Protein AF-A0A0T6Z661-F1 (afdb_monomer)

Sequence (209 aa):
MNDPQFPLDKLLDEFERYQIDNISRDPAKVFQFAVYDIEHVQAEMRAHPIKAVPRMLFTQYFSAAEAYLSDRLIGLVSSDDAALASLVKNNTEWSDEKISVADLAVNPNALKEWVKKRLLDLIYHNFVKIDMYYRGALGATIFPDDDTKKTLMSFIPVRHDCVHRYGRDREGKERDITDVDLDRLGKALQAVVEHVEDAFAARNKRPPT

pLDDT: mean 89.48, std 14.86, range [37.88, 98.81]

Structure (mmCIF, N/CA/C/O backbone):
data_AF-A0A0T6Z661-F1
#
_entry.id   AF-A0A0T6Z661-F1
#
loop_
_atom_site.group_PDB
_atom_site.id
_atom_site.type_symbol
_atom_site.label_atom_id
_atom_site.label_alt_id
_atom_site.label_comp_id
_atom_site.label_asym_id
_atom_site.label_entity_id
_atom_site.label_seq_id
_atom_site.pdbx_PDB_ins_code
_atom_site.Cartn_x
_atom_site.Cartn_y
_atom_site.Cartn_z
_atom_site.occupancy
_atom_site.B_iso_or_equiv
_atom_site.auth_seq_id
_atom_site.auth_comp_id
_atom_site.auth_asym_id
_atom_site.auth_atom_id
_atom_site.pdbx_PDB_model_num
ATOM 1 N N . MET A 1 1 ? 25.701 -46.470 -13.343 1.00 37.88 1 MET A N 1
ATOM 2 C CA . MET A 1 1 ? 25.772 -45.379 -12.354 1.00 37.88 1 MET A CA 1
ATOM 3 C C . MET A 1 1 ? 24.363 -44.838 -12.239 1.00 37.88 1 MET A C 1
ATOM 5 O O . MET A 1 1 ? 23.891 -44.257 -13.203 1.00 37.88 1 MET A O 1
ATOM 9 N N . ASN A 1 2 ? 23.659 -45.168 -11.156 1.00 40.19 2 ASN A N 1
ATOM 10 C CA . ASN A 1 2 ? 22.338 -44.607 -10.887 1.00 40.19 2 ASN A CA 1
ATOM 11 C C . ASN A 1 2 ? 22.564 -43.243 -10.246 1.00 40.19 2 ASN A C 1
ATOM 13 O O . ASN A 1 2 ? 23.090 -43.183 -9.137 1.00 40.19 2 ASN A O 1
ATOM 17 N N . ASP A 1 3 ? 22.219 -42.187 -10.969 1.00 42.03 3 ASP A N 1
ATOM 18 C CA . ASP A 1 3 ? 22.039 -40.864 -10.389 1.00 42.03 3 ASP A CA 1
ATOM 19 C C . ASP A 1 3 ? 20.806 -40.941 -9.473 1.00 42.03 3 ASP A C 1
ATOM 21 O O . ASP A 1 3 ? 19.727 -41.316 -9.952 1.00 42.03 3 ASP A O 1
ATOM 25 N N . PRO A 1 4 ? 20.926 -40.734 -8.151 1.00 46.66 4 PRO A N 1
ATOM 26 C CA . PRO A 1 4 ? 19.748 -40.644 -7.319 1.00 46.66 4 PRO A CA 1
ATOM 27 C C . PRO A 1 4 ? 19.059 -39.335 -7.690 1.00 46.66 4 PRO A C 1
ATOM 29 O O . PRO A 1 4 ? 19.485 -38.266 -7.261 1.00 46.66 4 PRO A O 1
ATOM 32 N N . GLN A 1 5 ? 17.988 -39.439 -8.479 1.00 53.34 5 GLN A N 1
ATOM 33 C CA . GLN A 1 5 ? 17.006 -38.378 -8.661 1.00 53.34 5 GLN A CA 1
ATOM 34 C C . GLN A 1 5 ? 16.493 -37.996 -7.266 1.00 53.34 5 GLN A C 1
ATOM 36 O O . GLN A 1 5 ? 15.554 -38.592 -6.736 1.00 53.34 5 GLN A O 1
ATOM 41 N N . PHE A 1 6 ? 17.178 -37.056 -6.622 1.00 50.06 6 PHE A N 1
ATOM 42 C CA . PHE A 1 6 ? 16.720 -36.437 -5.396 1.00 50.06 6 PHE A CA 1
ATOM 43 C C . PHE A 1 6 ? 15.385 -35.786 -5.766 1.00 50.06 6 PHE A C 1
ATOM 45 O O . PHE A 1 6 ? 15.351 -35.038 -6.747 1.00 50.06 6 PHE A O 1
ATOM 52 N N . PRO A 1 7 ? 14.270 -36.124 -5.098 1.00 55.91 7 PRO A N 1
ATOM 53 C CA . PRO A 1 7 ? 12.964 -35.644 -5.518 1.00 55.91 7 PRO A CA 1
ATOM 54 C C . PRO A 1 7 ? 12.897 -34.143 -5.241 1.00 55.91 7 PRO A C 1
ATOM 56 O O . PRO A 1 7 ? 12.570 -33.730 -4.131 1.00 55.91 7 PRO A O 1
ATOM 59 N N . LEU A 1 8 ? 13.247 -33.345 -6.253 1.00 50.72 8 LEU A N 1
ATOM 60 C CA . LEU A 1 8 ? 13.191 -31.884 -6.235 1.00 50.72 8 LEU A CA 1
ATOM 61 C C . LEU A 1 8 ? 11.810 -31.422 -5.753 1.00 50.72 8 LEU A C 1
ATOM 63 O O . LEU A 1 8 ? 11.716 -30.522 -4.932 1.00 50.72 8 LEU A O 1
ATOM 67 N N . ASP A 1 9 ? 10.770 -32.144 -6.168 1.00 50.81 9 ASP A N 1
ATOM 68 C CA . ASP A 1 9 ? 9.373 -31.931 -5.792 1.00 50.81 9 ASP A CA 1
ATOM 69 C C . ASP A 1 9 ? 9.143 -32.002 -4.273 1.00 50.81 9 ASP A C 1
ATOM 71 O O . ASP A 1 9 ? 8.417 -31.185 -3.725 1.00 50.81 9 ASP A O 1
ATOM 75 N N . LYS A 1 10 ? 9.808 -32.920 -3.553 1.00 52.84 10 LYS A N 1
ATOM 76 C CA . LYS A 1 10 ? 9.703 -32.995 -2.083 1.00 52.84 10 LYS A CA 1
ATOM 77 C C . LYS A 1 10 ? 10.420 -31.846 -1.387 1.00 52.84 10 LYS A C 1
ATOM 79 O O . LYS A 1 10 ? 9.978 -31.406 -0.335 1.00 52.84 10 LYS A O 1
ATOM 84 N N . LEU A 1 11 ? 11.539 -31.400 -1.951 1.00 52.62 11 LEU A N 1
ATOM 85 C CA . LEU A 1 11 ? 12.346 -30.311 -1.403 1.00 52.62 11 LEU A CA 1
ATOM 86 C C . LEU A 1 11 ? 11.652 -28.960 -1.614 1.00 52.62 11 LEU A C 1
ATOM 88 O O . LEU A 1 11 ? 11.660 -28.124 -0.715 1.00 52.62 11 LEU A O 1
ATOM 92 N N . LEU A 1 12 ? 11.005 -28.786 -2.769 1.00 52.53 12 LEU A N 1
ATOM 93 C CA . LEU A 1 12 ? 10.120 -27.662 -3.062 1.00 52.53 12 LEU A CA 1
ATOM 94 C C . LEU A 1 12 ? 8.883 -27.691 -2.156 1.00 52.53 12 LEU A C 1
ATOM 96 O O . LEU A 1 12 ? 8.609 -26.686 -1.514 1.00 52.53 12 LEU A O 1
ATOM 100 N N . ASP A 1 13 ? 8.223 -28.841 -1.986 1.00 61.12 13 ASP A N 1
ATOM 101 C CA . ASP A 1 13 ? 7.076 -28.984 -1.076 1.00 61.12 13 ASP A CA 1
ATOM 102 C C . ASP A 1 13 ? 7.435 -28.674 0.389 1.00 61.12 13 ASP A C 1
ATOM 104 O O . ASP A 1 13 ? 6.659 -28.044 1.107 1.00 61.12 13 ASP A O 1
ATOM 108 N N . GLU A 1 14 ? 8.592 -29.133 0.875 1.00 58.34 14 GLU A N 1
ATOM 109 C CA . GLU A 1 14 ? 9.056 -28.859 2.242 1.00 58.34 14 GLU A CA 1
ATOM 110 C C . GLU A 1 14 ? 9.467 -27.394 2.424 1.00 58.34 14 GLU A C 1
ATOM 112 O O . GLU A 1 14 ? 9.166 -26.802 3.462 1.00 58.34 14 GLU A O 1
ATOM 117 N N . PHE A 1 15 ? 10.099 -26.788 1.416 1.00 53.50 15 PHE A N 1
ATOM 118 C CA . PHE A 1 15 ? 10.447 -25.369 1.420 1.00 53.50 15 PHE A CA 1
ATOM 119 C C . PHE A 1 15 ? 9.199 -24.480 1.374 1.00 53.50 15 PHE A C 1
ATOM 121 O O . PHE A 1 15 ? 9.077 -23.561 2.181 1.00 53.50 15 PHE A O 1
ATOM 128 N N . GLU A 1 16 ? 8.238 -24.788 0.503 1.00 52.25 16 GLU A N 1
ATOM 129 C CA . GLU A 1 16 ? 6.951 -24.095 0.419 1.00 52.25 16 GLU A CA 1
ATOM 130 C C . GLU A 1 16 ? 6.164 -24.221 1.727 1.00 52.25 16 GLU A C 1
ATOM 132 O O . GLU A 1 16 ? 5.668 -23.219 2.238 1.00 52.25 16 GLU A O 1
ATOM 137 N N . ARG A 1 17 ? 6.102 -25.413 2.337 1.00 55.00 17 ARG A N 1
ATOM 138 C CA . ARG A 1 17 ? 5.463 -25.610 3.654 1.00 55.00 17 ARG A CA 1
ATOM 139 C C . ARG A 1 17 ? 6.172 -24.838 4.759 1.00 55.00 17 ARG A C 1
ATOM 141 O O . ARG A 1 17 ? 5.513 -24.191 5.565 1.00 55.00 17 ARG A O 1
ATOM 148 N N . TYR A 1 18 ? 7.503 -24.856 4.778 1.00 57.19 18 TYR A N 1
ATOM 149 C CA . TYR A 1 18 ? 8.280 -24.076 5.736 1.00 57.19 18 TYR A CA 1
ATOM 150 C C . TYR A 1 18 ? 8.027 -22.577 5.569 1.00 57.19 18 TYR A C 1
ATOM 152 O O . TYR A 1 18 ? 7.881 -21.873 6.567 1.00 57.19 18 TYR A O 1
ATOM 160 N N . GLN A 1 19 ? 7.936 -22.086 4.333 1.00 55.12 19 GLN A N 1
ATOM 161 C CA . GLN A 1 19 ? 7.559 -20.704 4.073 1.00 55.12 19 GLN A CA 1
ATOM 162 C C . GLN A 1 19 ? 6.127 -20.423 4.541 1.00 55.12 19 GLN A C 1
ATOM 164 O O . GLN A 1 19 ? 5.927 -19.480 5.292 1.00 55.12 19 GLN A O 1
ATOM 169 N N . ILE A 1 20 ? 5.138 -21.257 4.222 1.00 57.94 20 ILE A N 1
ATOM 170 C CA . ILE A 1 20 ? 3.748 -21.071 4.681 1.00 57.94 20 ILE A CA 1
ATOM 171 C C . ILE A 1 20 ? 3.654 -21.013 6.215 1.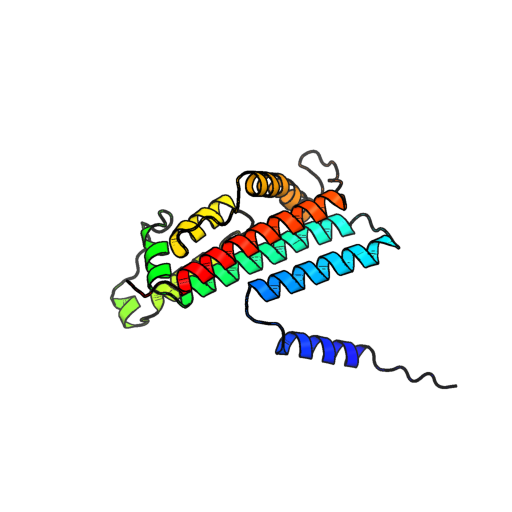00 57.94 20 ILE A C 1
ATOM 173 O O . ILE A 1 20 ? 2.950 -20.161 6.761 1.00 57.94 20 ILE A O 1
ATOM 177 N N . ASP A 1 21 ? 4.389 -21.881 6.909 1.00 57.91 21 ASP A N 1
ATOM 178 C CA . ASP A 1 21 ? 4.335 -21.997 8.366 1.00 57.91 21 ASP A CA 1
ATOM 179 C C . ASP A 1 21 ? 5.178 -20.929 9.093 1.00 57.91 21 ASP A C 1
ATOM 181 O O . ASP A 1 21 ? 4.917 -20.639 10.263 1.00 57.91 21 ASP A O 1
ATOM 185 N N . ASN A 1 22 ? 6.162 -20.315 8.418 1.00 58.12 22 ASN A N 1
ATOM 186 C CA . ASN A 1 22 ? 7.101 -19.354 9.020 1.00 58.12 22 ASN A CA 1
ATOM 187 C C . ASN A 1 22 ? 7.113 -17.958 8.375 1.00 58.12 22 ASN A C 1
ATOM 189 O O . ASN A 1 22 ? 7.817 -17.074 8.875 1.00 58.12 22 ASN A O 1
ATOM 193 N N . ILE A 1 23 ? 6.344 -17.715 7.308 1.00 63.12 23 ILE A N 1
ATOM 194 C CA . ILE A 1 23 ? 6.145 -16.370 6.761 1.00 63.12 23 ILE A CA 1
ATOM 195 C C . ILE A 1 23 ? 5.517 -15.532 7.867 1.00 63.12 23 ILE A C 1
ATOM 197 O O . ILE A 1 23 ? 4.456 -15.836 8.422 1.00 63.12 23 ILE A O 1
ATOM 201 N N . SER A 1 24 ? 6.223 -14.464 8.225 1.00 72.25 24 SER A N 1
ATOM 202 C CA . SER A 1 24 ? 5.738 -13.545 9.235 1.00 72.25 24 SER A CA 1
ATOM 203 C C . SER A 1 24 ? 4.388 -12.985 8.805 1.00 72.25 24 SER A C 1
ATOM 205 O O . SER A 1 24 ? 4.238 -12.533 7.680 1.00 72.25 24 SER A O 1
ATOM 207 N N . ARG A 1 25 ? 3.416 -12.962 9.719 1.00 81.62 25 ARG A N 1
ATOM 208 C CA . ARG A 1 25 ? 2.139 -12.265 9.497 1.00 81.62 25 ARG A CA 1
ATOM 209 C C . ARG A 1 25 ? 2.242 -10.752 9.692 1.00 81.62 25 ARG A C 1
ATOM 211 O O . ARG A 1 25 ? 1.234 -10.064 9.597 1.00 81.62 25 ARG A O 1
ATOM 218 N N . ASP A 1 26 ? 3.429 -10.244 10.028 1.00 91.62 26 ASP A N 1
ATOM 219 C CA . ASP A 1 26 ? 3.673 -8.808 10.094 1.00 91.62 26 ASP A CA 1
ATOM 220 C C . ASP A 1 26 ? 3.744 -8.233 8.667 1.00 91.62 26 ASP A C 1
ATOM 222 O O . ASP A 1 26 ? 4.614 -8.654 7.897 1.00 91.62 26 ASP A O 1
ATOM 226 N N . PRO A 1 27 ? 2.875 -7.269 8.307 1.00 95.75 27 PRO A N 1
ATOM 227 C CA . PRO A 1 27 ? 2.813 -6.737 6.948 1.00 95.75 27 PRO A CA 1
ATOM 228 C C . PRO A 1 27 ? 4.145 -6.174 6.437 1.00 95.75 27 PRO A C 1
ATOM 230 O O . PRO A 1 27 ? 4.467 -6.343 5.262 1.00 95.75 27 PRO A O 1
ATOM 233 N N . ALA A 1 28 ? 4.942 -5.528 7.298 1.00 95.75 28 ALA A N 1
ATOM 234 C CA . ALA A 1 28 ? 6.221 -4.948 6.885 1.00 95.75 28 ALA A CA 1
ATOM 235 C C . ALA A 1 28 ? 7.240 -6.029 6.508 1.00 95.75 28 ALA A C 1
ATOM 237 O O . ALA A 1 28 ? 7.917 -5.908 5.489 1.00 95.75 28 ALA A O 1
ATOM 238 N N . LYS A 1 29 ? 7.309 -7.124 7.273 1.00 93.94 29 LYS A N 1
ATOM 239 C CA . LYS A 1 29 ? 8.148 -8.278 6.919 1.00 93.94 29 LYS A CA 1
ATOM 240 C C . LYS A 1 29 ? 7.694 -8.953 5.627 1.00 93.94 29 LYS A C 1
ATOM 242 O O . LYS A 1 29 ? 8.545 -9.289 4.811 1.00 93.94 29 LYS A O 1
ATOM 247 N N . VAL A 1 30 ? 6.385 -9.119 5.414 1.00 94.06 30 VAL A N 1
ATOM 248 C CA . VAL A 1 30 ? 5.854 -9.663 4.146 1.00 94.06 30 VAL A CA 1
ATOM 249 C C . VAL A 1 30 ? 6.290 -8.798 2.964 1.00 94.06 30 VAL A C 1
ATOM 251 O O . VAL A 1 30 ? 6.778 -9.325 1.968 1.00 94.06 30 VAL A O 1
ATOM 254 N N . PHE A 1 31 ? 6.182 -7.473 3.090 1.00 97.25 31 PHE A N 1
ATOM 255 C CA . PHE A 1 31 ? 6.652 -6.545 2.063 1.00 97.25 31 PHE A CA 1
ATOM 256 C C . PHE A 1 31 ? 8.159 -6.675 1.802 1.00 97.25 31 PHE A C 1
ATOM 258 O O . PHE A 1 31 ? 8.569 -6.750 0.647 1.00 97.25 31 PHE A O 1
ATOM 265 N N . GLN A 1 32 ? 8.981 -6.749 2.854 1.00 94.69 32 GLN A N 1
ATOM 266 C CA . GLN A 1 32 ? 10.434 -6.915 2.725 1.00 94.69 32 GLN A CA 1
ATOM 267 C C . GLN A 1 32 ? 10.807 -8.210 1.995 1.00 94.69 32 GLN A C 1
ATOM 269 O O . GLN A 1 32 ? 11.665 -8.180 1.116 1.00 94.69 32 GLN A O 1
ATOM 274 N N . PHE A 1 33 ? 10.147 -9.328 2.315 1.00 93.12 33 PHE A N 1
ATOM 275 C CA . PHE A 1 33 ? 10.351 -10.585 1.593 1.00 93.12 33 PHE A CA 1
ATOM 276 C C . PHE A 1 33 ? 9.932 -10.472 0.126 1.00 93.12 33 PHE A C 1
ATOM 278 O O . PHE A 1 33 ? 10.687 -10.871 -0.753 1.00 93.12 33 PHE A O 1
ATOM 285 N N . ALA A 1 34 ? 8.782 -9.854 -0.155 1.00 95.38 34 ALA A N 1
ATOM 286 C CA . ALA A 1 34 ? 8.333 -9.656 -1.528 1.00 95.38 34 ALA A CA 1
ATOM 287 C C . ALA A 1 34 ? 9.311 -8.788 -2.342 1.00 95.38 34 ALA A C 1
ATOM 289 O O . ALA A 1 34 ? 9.592 -9.107 -3.493 1.00 95.38 34 ALA A O 1
ATOM 290 N N . VAL A 1 35 ? 9.857 -7.714 -1.759 1.00 96.00 35 VAL A N 1
ATOM 291 C CA . VAL A 1 35 ? 10.882 -6.882 -2.414 1.00 96.00 35 VAL A CA 1
ATOM 292 C C . VAL A 1 35 ? 12.164 -7.675 -2.655 1.00 96.00 35 VAL A C 1
ATOM 294 O O . VAL A 1 35 ? 12.691 -7.624 -3.764 1.00 96.00 35 VAL A O 1
ATOM 297 N N . TYR A 1 36 ? 12.620 -8.453 -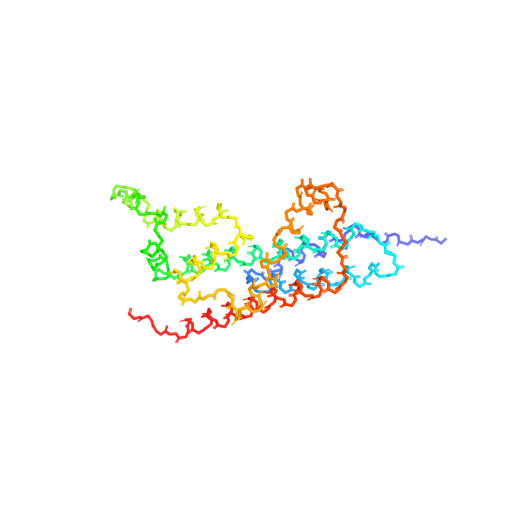1.669 1.00 95.19 36 TYR A N 1
ATOM 298 C CA . TYR A 1 36 ? 13.777 -9.335 -1.826 1.00 95.19 36 TYR A CA 1
ATOM 299 C C . TYR A 1 36 ? 13.598 -10.307 -3.000 1.00 95.19 36 TYR A C 1
ATOM 301 O O . TYR A 1 36 ? 14.486 -10.412 -3.843 1.00 95.19 36 TYR A O 1
ATOM 309 N N . ASP A 1 37 ? 12.440 -10.963 -3.106 1.00 95.00 37 ASP A N 1
ATOM 310 C CA . ASP A 1 37 ? 12.156 -11.898 -4.199 1.00 95.00 37 ASP A CA 1
ATOM 311 C C . ASP A 1 37 ? 12.138 -11.194 -5.564 1.00 95.00 37 ASP A C 1
ATOM 313 O O . ASP A 1 37 ? 12.700 -11.702 -6.536 1.00 95.00 37 ASP A O 1
ATOM 317 N N . ILE A 1 38 ? 11.535 -10.002 -5.649 1.00 96.94 38 ILE A N 1
ATOM 318 C CA . ILE A 1 38 ? 11.505 -9.200 -6.882 1.00 96.94 38 ILE A CA 1
ATOM 319 C C . ILE A 1 38 ? 12.927 -8.838 -7.328 1.00 96.94 38 ILE A C 1
ATOM 321 O O . ILE A 1 38 ? 13.271 -9.016 -8.499 1.00 96.94 38 ILE A O 1
ATOM 325 N N . GLU A 1 39 ? 13.756 -8.350 -6.406 1.00 94.19 39 GLU A N 1
ATOM 326 C CA . GLU A 1 39 ? 15.144 -7.965 -6.678 1.00 94.19 39 GLU A CA 1
ATOM 327 C C . GLU A 1 39 ? 16.011 -9.176 -7.031 1.00 94.19 39 GLU A C 1
ATOM 329 O O . GLU A 1 39 ? 16.851 -9.099 -7.932 1.00 94.19 39 GLU A O 1
ATOM 334 N N . HIS A 1 40 ? 15.778 -10.315 -6.376 1.00 94.56 40 HIS A N 1
ATOM 335 C CA . HIS A 1 40 ? 16.465 -11.563 -6.677 1.00 94.56 40 HIS A CA 1
ATOM 336 C C . HIS A 1 40 ? 16.132 -12.047 -8.093 1.00 94.56 40 HIS A C 1
ATOM 338 O O . HIS A 1 40 ? 17.041 -12.295 -8.887 1.00 94.56 40 HIS A O 1
ATOM 344 N N . VAL A 1 41 ? 14.847 -12.075 -8.469 1.00 95.38 41 VAL A N 1
ATOM 345 C CA . VAL A 1 41 ? 14.428 -12.413 -9.841 1.00 95.38 41 VAL A CA 1
ATOM 346 C C . VAL A 1 41 ? 15.013 -11.426 -10.852 1.00 95.38 41 VAL A C 1
ATOM 348 O O . VAL A 1 41 ? 15.473 -11.845 -11.917 1.00 95.38 41 VAL A O 1
ATOM 351 N N . GLN A 1 42 ? 15.044 -10.126 -10.539 1.00 94.19 42 GLN A N 1
ATOM 352 C CA . GLN A 1 42 ? 15.674 -9.133 -11.409 1.00 94.19 42 GLN A CA 1
ATOM 353 C C . GLN A 1 42 ? 17.153 -9.457 -11.646 1.00 94.19 42 GLN A C 1
ATOM 355 O O . GLN A 1 42 ? 17.606 -9.430 -12.790 1.00 94.19 42 GLN A O 1
ATOM 360 N N . ALA A 1 43 ? 17.898 -9.770 -10.582 1.00 92.88 43 ALA A N 1
ATOM 361 C CA . ALA A 1 43 ? 19.322 -10.072 -10.651 1.00 92.88 43 ALA A CA 1
ATOM 362 C C . ALA A 1 43 ? 19.607 -11.330 -11.484 1.00 92.88 43 ALA A C 1
ATOM 364 O O . ALA A 1 43 ? 20.450 -11.277 -12.382 1.00 92.88 43 ALA A O 1
ATOM 365 N N . GLU A 1 44 ? 18.866 -12.416 -11.253 1.00 93.38 44 GLU A N 1
ATOM 366 C CA . GLU A 1 44 ? 19.003 -13.672 -12.004 1.00 93.38 44 GLU A CA 1
ATOM 367 C C . GLU A 1 44 ? 18.685 -13.484 -13.498 1.00 93.38 44 GLU A C 1
ATOM 369 O O . GLU A 1 44 ? 19.358 -14.027 -14.379 1.00 93.38 44 GLU A O 1
ATOM 374 N N . MET A 1 45 ? 17.702 -12.639 -13.821 1.00 93.06 45 MET A N 1
ATOM 375 C CA . MET A 1 45 ? 17.288 -12.388 -15.205 1.00 93.06 45 MET A CA 1
ATOM 376 C C . MET A 1 45 ? 18.219 -11.469 -15.998 1.00 93.06 45 MET A C 1
ATOM 378 O O . MET A 1 45 ? 18.089 -11.388 -17.222 1.00 93.06 45 MET A O 1
ATOM 382 N N . ARG A 1 46 ? 19.220 -10.842 -15.365 1.00 86.69 46 ARG A N 1
ATOM 383 C CA . ARG A 1 46 ? 20.223 -10.030 -16.082 1.00 86.69 46 ARG A CA 1
ATOM 384 C C . ARG A 1 46 ? 21.066 -10.849 -17.054 1.00 86.69 46 ARG A C 1
ATOM 386 O O . ARG A 1 46 ? 21.454 -10.330 -18.098 1.00 86.69 46 ARG A O 1
ATOM 393 N N . ALA A 1 47 ? 21.336 -12.116 -16.739 1.00 87.62 47 ALA A N 1
ATOM 394 C CA . ALA A 1 47 ? 22.105 -12.996 -17.619 1.00 87.62 47 ALA A CA 1
ATOM 395 C C . ALA A 1 47 ? 21.328 -13.372 -18.895 1.00 87.62 47 ALA A C 1
ATOM 397 O O . ALA A 1 47 ? 21.925 -13.593 -19.952 1.00 87.62 47 ALA A O 1
ATOM 398 N N . HIS A 1 48 ? 19.995 -13.421 -18.811 1.00 89.50 48 HIS A N 1
ATOM 399 C CA . HIS A 1 48 ? 19.100 -13.863 -19.880 1.00 89.50 48 HIS A CA 1
ATOM 400 C C . HIS A 1 48 ? 17.894 -12.915 -20.000 1.00 89.50 48 HIS A C 1
ATOM 402 O O . HIS A 1 48 ? 16.791 -13.254 -19.569 1.00 89.50 48 HIS A O 1
ATOM 408 N N . PRO A 1 49 ? 18.084 -11.715 -20.582 1.00 86.94 49 PRO A N 1
ATOM 409 C CA . PRO A 1 49 ? 17.076 -10.665 -20.541 1.00 86.94 49 PRO A CA 1
ATOM 410 C C . PRO A 1 49 ? 15.834 -11.029 -21.361 1.00 86.94 49 PRO A C 1
ATOM 412 O O . PRO A 1 49 ? 15.880 -11.175 -22.585 1.00 86.94 49 PRO A O 1
ATOM 415 N N . ILE A 1 50 ? 14.689 -11.099 -20.682 1.00 91.62 50 ILE A N 1
ATOM 416 C CA . ILE A 1 50 ? 13.367 -11.271 -21.290 1.00 91.62 50 ILE A CA 1
ATOM 417 C C . ILE A 1 50 ? 12.624 -9.936 -21.209 1.00 91.62 50 ILE A C 1
ATOM 419 O O . ILE A 1 50 ? 12.351 -9.434 -20.122 1.00 91.62 50 ILE A O 1
ATOM 423 N N . LYS A 1 51 ? 12.217 -9.381 -22.359 1.00 87.25 51 LYS A N 1
ATOM 424 C CA . LYS A 1 51 ? 11.562 -8.056 -22.442 1.00 87.25 51 LYS A CA 1
ATOM 425 C C . LYS A 1 51 ? 10.312 -7.899 -21.567 1.00 87.25 51 LYS A C 1
ATOM 427 O O . LYS A 1 51 ? 9.962 -6.790 -21.187 1.00 87.25 51 LYS A O 1
ATOM 432 N N . ALA A 1 52 ? 9.603 -8.991 -21.284 1.00 91.44 52 ALA A N 1
ATOM 433 C CA . ALA A 1 52 ? 8.405 -8.960 -20.451 1.00 91.44 52 ALA A CA 1
ATOM 434 C C . ALA A 1 52 ? 8.711 -8.864 -18.946 1.00 91.44 52 ALA A C 1
ATOM 436 O O . ALA A 1 52 ? 7.877 -8.340 -18.210 1.00 91.44 52 ALA A O 1
ATOM 437 N N . VAL A 1 53 ? 9.889 -9.322 -18.501 1.00 94.81 53 VAL A N 1
ATOM 438 C CA . VAL A 1 53 ? 10.237 -9.433 -17.075 1.00 94.81 53 VAL A CA 1
ATOM 439 C C . VAL A 1 53 ? 10.174 -8.085 -16.357 1.00 94.81 53 VAL A C 1
ATOM 441 O O . VAL A 1 53 ? 9.471 -8.026 -15.351 1.00 94.81 53 VAL A O 1
ATOM 444 N N . PRO A 1 54 ? 10.754 -6.976 -16.862 1.00 95.25 54 PRO A N 1
ATOM 445 C CA . PRO A 1 54 ? 10.646 -5.690 -16.173 1.00 95.25 54 PRO A CA 1
ATOM 446 C C . PRO A 1 54 ? 9.199 -5.246 -15.934 1.00 95.25 54 PRO A C 1
ATOM 448 O O . PRO A 1 54 ? 8.879 -4.724 -14.873 1.00 95.25 54 PRO A O 1
ATOM 451 N N . ARG A 1 55 ? 8.284 -5.525 -16.874 1.00 95.25 55 ARG A N 1
ATOM 452 C CA . ARG A 1 55 ? 6.854 -5.216 -16.706 1.00 95.25 55 ARG A CA 1
ATOM 453 C C . ARG A 1 55 ? 6.198 -6.077 -15.630 1.00 95.25 55 ARG A C 1
ATOM 455 O O . ARG A 1 55 ? 5.389 -5.565 -14.863 1.00 95.25 55 ARG A O 1
ATOM 462 N N . MET A 1 56 ? 6.567 -7.354 -15.551 1.00 96.00 56 MET A N 1
ATOM 463 C CA . MET A 1 56 ? 6.078 -8.266 -14.514 1.00 96.00 56 MET A CA 1
ATOM 464 C C . MET A 1 56 ? 6.574 -7.848 -13.124 1.00 96.00 56 MET A C 1
ATOM 466 O O . MET A 1 56 ? 5.770 -7.723 -12.201 1.00 96.00 56 MET A O 1
ATOM 470 N N . LEU A 1 57 ? 7.868 -7.547 -12.988 1.00 97.75 57 LEU A N 1
ATOM 471 C CA . LEU A 1 57 ? 8.460 -7.077 -11.731 1.00 97.75 57 LEU A CA 1
ATOM 472 C C . LEU A 1 57 ? 7.858 -5.738 -11.293 1.00 97.75 57 LEU A C 1
ATOM 474 O O . LEU A 1 57 ? 7.502 -5.566 -10.131 1.00 97.75 57 LEU A O 1
ATOM 478 N N . PHE A 1 58 ? 7.635 -4.822 -12.239 1.00 98.31 58 PHE A N 1
ATOM 479 C CA . PHE A 1 58 ? 6.957 -3.555 -11.979 1.00 98.31 58 PHE A CA 1
ATOM 480 C C . PHE A 1 58 ? 5.558 -3.769 -11.387 1.00 98.31 58 PHE A C 1
ATOM 482 O O . PHE A 1 58 ? 5.210 -3.156 -10.380 1.00 98.31 58 PHE A O 1
ATOM 489 N N . THR A 1 59 ? 4.751 -4.669 -11.961 1.00 98.00 59 THR A N 1
ATOM 490 C CA . THR A 1 59 ? 3.428 -5.000 -11.399 1.00 98.00 59 THR A CA 1
ATOM 491 C C . THR A 1 59 ? 3.508 -5.722 -10.054 1.00 98.00 59 THR A C 1
ATOM 493 O O . THR A 1 59 ? 2.617 -5.558 -9.217 1.00 98.00 59 THR A O 1
ATOM 496 N N . GLN A 1 60 ? 4.579 -6.480 -9.817 1.00 98.31 60 GLN A N 1
ATOM 497 C CA . GLN A 1 60 ? 4.786 -7.194 -8.563 1.00 98.31 60 GLN A CA 1
ATOM 498 C C . GLN A 1 60 ? 5.108 -6.237 -7.409 1.00 98.31 60 GLN A C 1
ATOM 500 O O . GLN A 1 60 ? 4.566 -6.413 -6.321 1.00 98.31 60 GLN A O 1
ATOM 505 N N . TYR A 1 61 ? 5.873 -5.166 -7.654 1.00 98.62 61 TYR A N 1
ATOM 506 C CA . TYR A 1 61 ? 6.085 -4.096 -6.669 1.00 98.62 61 TYR A CA 1
ATOM 507 C C . TYR A 1 61 ? 4.768 -3.461 -6.207 1.00 98.62 61 TYR A C 1
ATOM 509 O O . TYR A 1 61 ? 4.553 -3.276 -5.009 1.00 98.62 61 TYR A O 1
ATOM 517 N N . PHE A 1 62 ? 3.854 -3.173 -7.142 1.00 98.56 62 PHE A N 1
ATOM 518 C CA . PHE A 1 62 ? 2.520 -2.683 -6.788 1.00 98.56 62 PHE A CA 1
ATOM 519 C C . PHE A 1 62 ? 1.744 -3.706 -5.966 1.00 98.56 62 PHE A C 1
ATOM 521 O O . PHE A 1 62 ? 1.178 -3.341 -4.946 1.00 98.56 62 PHE A O 1
ATOM 528 N N . SER A 1 63 ? 1.765 -4.980 -6.355 1.00 98.31 63 SER A N 1
ATOM 529 C CA . SER A 1 63 ? 1.068 -6.037 -5.613 1.00 98.31 63 SER A CA 1
ATOM 530 C C . SER A 1 63 ? 1.577 -6.157 -4.170 1.00 98.31 63 SER A C 1
ATOM 532 O O . SER A 1 63 ? 0.772 -6.226 -3.243 1.00 98.31 63 SER A O 1
ATOM 534 N N . ALA A 1 64 ? 2.898 -6.094 -3.966 1.00 98.31 64 ALA A N 1
ATOM 535 C CA . ALA A 1 64 ? 3.514 -6.105 -2.640 1.00 98.31 64 ALA A CA 1
ATOM 536 C C . ALA A 1 64 ? 3.088 -4.893 -1.793 1.00 98.31 64 ALA A C 1
ATOM 538 O O . ALA A 1 64 ? 2.701 -5.044 -0.633 1.00 98.31 64 ALA A O 1
ATOM 539 N N . ALA A 1 65 ? 3.114 -3.690 -2.373 1.00 98.56 65 ALA A N 1
ATOM 540 C CA . ALA A 1 65 ? 2.704 -2.473 -1.677 1.00 98.56 65 ALA A CA 1
ATOM 541 C C . ALA A 1 65 ? 1.196 -2.426 -1.382 1.00 98.56 65 ALA A C 1
ATOM 543 O O . ALA A 1 65 ? 0.795 -1.984 -0.308 1.00 98.56 65 ALA A O 1
ATOM 544 N N . GLU A 1 66 ? 0.355 -2.887 -2.311 1.00 98.50 66 GLU A N 1
ATOM 545 C CA . GLU A 1 66 ? -1.098 -2.968 -2.132 1.00 98.50 66 G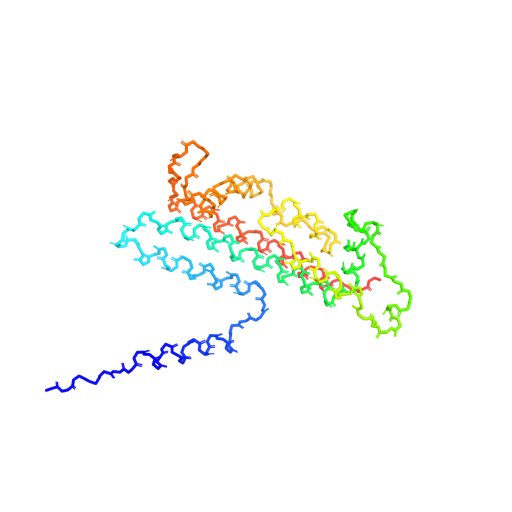LU A CA 1
ATOM 546 C C . GLU A 1 66 ? -1.448 -3.921 -0.975 1.00 98.50 66 GLU A C 1
ATOM 548 O O . GLU A 1 66 ? -2.238 -3.553 -0.104 1.00 98.50 66 GLU A O 1
ATOM 553 N N . ALA A 1 67 ? -0.800 -5.090 -0.907 1.00 97.88 67 ALA A N 1
ATOM 554 C CA . ALA A 1 67 ? -0.959 -6.032 0.201 1.00 97.88 67 ALA A CA 1
ATOM 555 C C . ALA A 1 67 ? -0.523 -5.420 1.542 1.00 97.88 67 ALA A C 1
ATOM 557 O O . ALA A 1 67 ? -1.281 -5.455 2.509 1.00 97.88 67 ALA A O 1
ATOM 558 N N . TYR A 1 68 ? 0.650 -4.777 1.584 1.00 98.69 68 TYR A N 1
ATOM 559 C CA . TYR A 1 68 ? 1.133 -4.086 2.781 1.00 98.69 68 TYR A CA 1
ATOM 560 C C . TYR A 1 68 ? 0.142 -3.031 3.290 1.00 98.69 68 TYR A C 1
ATOM 562 O O . TYR A 1 68 ? -0.235 -3.046 4.464 1.00 98.69 68 TYR A O 1
ATOM 570 N N . LEU A 1 69 ? -0.286 -2.117 2.409 1.00 98.69 69 LEU A N 1
ATOM 571 C CA . LEU A 1 69 ? -1.180 -1.017 2.774 1.00 98.69 69 LEU A CA 1
ATOM 572 C C . LEU A 1 69 ? -2.548 -1.541 3.235 1.00 98.69 69 LEU A C 1
ATOM 574 O O . LEU A 1 69 ? -3.161 -0.976 4.142 1.00 98.69 69 LEU A O 1
ATOM 578 N N . SER A 1 70 ? -3.018 -2.634 2.634 1.00 98.38 70 SER A N 1
ATOM 579 C CA . SER A 1 70 ? -4.239 -3.318 3.053 1.00 98.38 70 SER A CA 1
ATOM 580 C C . SER A 1 70 ? -4.106 -3.915 4.444 1.00 98.38 70 SER A C 1
ATOM 582 O O . SER A 1 70 ? -4.830 -3.524 5.365 1.00 98.38 70 SER A O 1
ATOM 584 N N . ASP A 1 71 ? -3.148 -4.818 4.620 1.00 97.81 71 ASP A N 1
ATOM 585 C CA . ASP A 1 71 ? -3.025 -5.604 5.840 1.00 97.81 71 ASP A CA 1
ATOM 586 C C . ASP A 1 71 ? -2.651 -4.732 7.038 1.00 97.81 71 ASP A C 1
ATOM 588 O O . ASP A 1 71 ? -3.178 -4.926 8.136 1.00 97.81 71 ASP A O 1
ATOM 592 N N . ARG A 1 72 ? -1.803 -3.714 6.837 1.00 97.81 72 ARG A N 1
ATOM 593 C CA . ARG A 1 72 ? -1.423 -2.780 7.902 1.00 97.81 72 ARG A CA 1
ATOM 594 C C . ARG A 1 72 ? -2.599 -1.915 8.350 1.00 97.81 72 ARG A C 1
ATOM 596 O O . ARG A 1 72 ? -2.805 -1.762 9.555 1.00 97.81 72 ARG A O 1
ATOM 603 N N . LEU A 1 73 ? -3.384 -1.370 7.416 1.00 98.00 73 LEU A N 1
ATOM 604 C CA . LEU A 1 73 ? -4.554 -0.554 7.750 1.00 98.00 73 LEU A CA 1
ATOM 605 C C . LEU A 1 73 ? -5.649 -1.387 8.426 1.00 98.00 73 LEU A C 1
ATOM 607 O O . LEU A 1 73 ? -6.183 -0.976 9.457 1.00 98.00 73 LEU A O 1
ATOM 611 N N . ILE A 1 74 ? -5.960 -2.566 7.875 1.00 97.19 74 ILE A N 1
ATOM 612 C CA . ILE A 1 74 ? -6.948 -3.490 8.448 1.00 97.19 74 ILE A CA 1
ATOM 613 C C . ILE A 1 74 ? -6.501 -3.947 9.836 1.00 97.19 74 ILE A C 1
ATOM 615 O O . ILE A 1 74 ? -7.313 -3.947 10.763 1.00 97.19 74 ILE A O 1
ATOM 619 N N . GLY A 1 75 ? -5.224 -4.303 9.994 1.00 95.69 75 GLY A N 1
ATOM 620 C CA . GLY A 1 75 ? -4.637 -4.678 11.276 1.00 95.69 75 GLY A CA 1
ATOM 621 C C . GLY A 1 75 ? -4.824 -3.582 12.320 1.00 95.69 75 GLY A C 1
ATOM 622 O O . GLY A 1 75 ? -5.395 -3.850 13.377 1.00 95.69 75 GLY A O 1
ATOM 623 N N . LEU A 1 76 ? -4.453 -2.340 11.983 1.00 95.69 76 LEU A N 1
ATOM 624 C CA . LEU A 1 76 ? -4.595 -1.177 12.862 1.00 95.69 76 LEU A CA 1
ATOM 625 C C . LEU A 1 76 ? -6.033 -1.011 13.369 1.00 95.69 76 LEU A C 1
ATOM 627 O O . LEU A 1 76 ? -6.254 -1.010 14.578 1.00 95.69 76 LEU A O 1
ATOM 631 N N . VAL A 1 77 ? -7.017 -0.910 12.470 1.00 95.88 77 VAL A N 1
ATOM 632 C CA . VAL A 1 77 ? -8.415 -0.659 12.875 1.00 95.88 77 VAL A CA 1
ATOM 633 C C . VAL A 1 77 ? -9.080 -1.871 13.530 1.00 95.88 77 VAL A C 1
ATOM 635 O O . VAL A 1 77 ? -10.100 -1.729 14.199 1.00 95.88 77 VAL A O 1
ATOM 638 N N . SER A 1 78 ? -8.524 -3.070 13.344 1.00 92.75 78 SER A N 1
ATOM 639 C CA . SER A 1 78 ? -9.008 -4.277 14.020 1.00 92.75 78 SER A CA 1
ATOM 640 C C . SER A 1 78 ? -8.514 -4.354 15.467 1.00 92.75 78 SER A C 1
ATOM 642 O O . SER A 1 78 ? -9.238 -4.859 16.327 1.00 92.75 78 SER A O 1
ATOM 644 N N . SER A 1 79 ? -7.296 -3.864 15.735 1.00 91.81 79 SER A N 1
ATOM 645 C CA . SER A 1 79 ? -6.660 -3.917 17.058 1.00 91.81 79 SER A CA 1
ATOM 646 C C . SER A 1 79 ? -6.839 -2.660 17.917 1.00 91.81 79 SER A C 1
ATOM 648 O O . SER A 1 79 ? -6.677 -2.747 19.130 1.00 91.81 79 SER A O 1
ATOM 650 N N . ASP A 1 80 ? -7.146 -1.507 17.315 1.00 93.81 80 ASP A N 1
ATOM 651 C CA . ASP A 1 80 ? -7.270 -0.211 17.998 1.00 93.81 80 ASP A CA 1
ATOM 652 C C . ASP A 1 80 ? -8.652 0.415 17.728 1.00 93.81 80 ASP A C 1
ATOM 654 O O . ASP A 1 80 ? -8.922 0.959 16.653 1.00 93.81 80 ASP A O 1
ATOM 658 N N . ASP A 1 81 ? -9.525 0.368 18.739 1.00 94.19 81 ASP A N 1
ATOM 659 C CA . ASP A 1 81 ? -10.882 0.925 18.674 1.00 94.19 81 ASP A CA 1
ATOM 660 C C . ASP A 1 81 ? -10.887 2.450 18.486 1.00 94.19 81 ASP A C 1
ATOM 662 O O . ASP A 1 81 ? -11.800 2.991 17.858 1.00 94.19 81 ASP A O 1
ATOM 666 N N . ALA A 1 82 ? -9.859 3.158 18.968 1.00 94.38 82 ALA A N 1
ATOM 667 C CA . ALA A 1 82 ? -9.734 4.595 18.758 1.00 94.38 82 ALA A CA 1
ATOM 668 C C . ALA A 1 82 ? -9.350 4.908 17.304 1.00 94.38 82 ALA A C 1
ATOM 670 O O . ALA A 1 82 ? -9.864 5.870 16.729 1.00 94.38 82 ALA A O 1
ATOM 671 N N . ALA A 1 83 ? -8.493 4.090 16.683 1.00 96.19 83 ALA A N 1
ATOM 672 C CA . ALA A 1 83 ? -8.184 4.205 15.256 1.00 96.19 83 ALA A CA 1
ATOM 673 C C . ALA A 1 83 ? -9.415 3.904 14.389 1.00 96.19 83 ALA A C 1
ATOM 675 O O . ALA A 1 83 ? -9.708 4.657 13.459 1.00 96.19 83 ALA A O 1
ATOM 676 N N . LEU A 1 84 ? -10.175 2.856 14.727 1.00 96.31 84 LEU A N 1
ATOM 677 C CA . LEU A 1 84 ? -11.441 2.522 14.070 1.00 96.31 84 LEU A CA 1
ATOM 678 C C . LEU A 1 84 ? -12.441 3.682 14.148 1.00 96.31 84 LEU A C 1
ATOM 680 O O . LEU A 1 84 ? -12.959 4.127 13.123 1.00 96.31 84 LEU A O 1
ATOM 684 N N . ALA A 1 85 ? -12.693 4.194 15.356 1.00 94.94 85 ALA A N 1
ATOM 685 C CA . ALA A 1 85 ? -13.625 5.295 15.573 1.00 94.94 85 ALA A CA 1
ATOM 686 C C . ALA A 1 85 ? -13.178 6.571 14.843 1.00 94.94 85 ALA A C 1
ATOM 688 O O . ALA A 1 85 ? -14.002 7.257 14.236 1.00 94.94 85 ALA A O 1
ATOM 689 N N . SER A 1 86 ? -11.875 6.868 14.859 1.00 96.00 86 SER A N 1
ATOM 690 C CA . SER A 1 86 ? -11.295 8.000 14.132 1.00 96.00 86 SER A CA 1
ATOM 691 C C . SER A 1 86 ? -11.491 7.865 12.621 1.00 96.00 86 SER A C 1
ATOM 693 O O . SER A 1 86 ? -11.923 8.821 11.976 1.00 96.00 86 SER A O 1
ATOM 695 N N . LEU A 1 87 ? -11.247 6.678 12.054 1.00 96.69 87 LEU A N 1
ATOM 696 C CA . LEU A 1 87 ? -11.459 6.430 10.630 1.00 96.69 87 LEU A CA 1
ATOM 697 C C . LEU A 1 87 ? -12.921 6.654 10.242 1.00 96.69 87 LEU A C 1
ATOM 699 O O . LEU A 1 87 ? -13.189 7.402 9.309 1.00 96.69 87 LEU A O 1
ATOM 703 N N . VAL A 1 88 ? -13.862 6.054 10.975 1.00 95.62 88 VAL A N 1
ATOM 704 C CA . VAL A 1 88 ? -15.298 6.170 10.675 1.00 95.62 88 VAL A CA 1
ATOM 705 C C . VAL A 1 88 ? -15.773 7.618 10.780 1.00 95.62 88 VAL A C 1
ATOM 707 O O . VAL A 1 88 ? -16.480 8.096 9.900 1.00 95.62 88 VAL A O 1
ATOM 710 N N . LYS A 1 89 ? -15.348 8.344 11.820 1.00 92.19 89 LYS A N 1
ATOM 711 C CA . LYS A 1 89 ? -15.743 9.743 12.035 1.00 92.19 89 LYS A CA 1
ATOM 712 C C . LYS A 1 89 ? -15.227 10.681 10.942 1.00 92.19 89 LYS A C 1
ATOM 714 O O . LYS A 1 89 ? -15.911 11.637 10.587 1.00 92.19 89 LYS A O 1
ATOM 719 N N . ASN A 1 90 ? -14.014 10.438 10.454 1.00 89.69 90 ASN A N 1
ATOM 720 C CA . ASN A 1 90 ? -13.343 11.323 9.503 1.00 89.69 90 ASN A CA 1
ATOM 721 C C . ASN A 1 90 ? -13.557 10.908 8.037 1.00 89.69 90 ASN A C 1
ATOM 723 O O . ASN A 1 90 ? -13.141 11.637 7.138 1.00 89.69 90 ASN A O 1
ATOM 727 N N . ASN A 1 91 ? -14.198 9.763 7.780 1.00 90.81 91 ASN A N 1
ATOM 728 C CA . ASN A 1 91 ? -14.473 9.285 6.431 1.00 90.81 91 ASN A CA 1
ATOM 729 C C . ASN A 1 91 ? -15.849 9.755 5.938 1.00 90.81 91 ASN A C 1
ATOM 731 O O . ASN A 1 91 ? -16.887 9.177 6.260 1.00 90.81 91 ASN A O 1
ATOM 735 N N . THR A 1 92 ? -15.851 10.794 5.104 1.00 88.06 92 THR A N 1
ATOM 736 C CA . THR A 1 92 ? -17.078 11.356 4.527 1.00 88.06 92 THR A CA 1
ATOM 737 C C . THR A 1 92 ? -17.758 10.436 3.514 1.00 88.06 92 THR A C 1
ATOM 739 O O . THR A 1 92 ? -18.940 10.625 3.254 1.00 88.06 92 THR A O 1
ATOM 742 N N . GLU A 1 93 ? -17.074 9.423 2.967 1.00 90.25 93 GLU A N 1
ATOM 743 C CA . GLU A 1 93 ? -17.700 8.442 2.063 1.00 90.25 93 GLU A CA 1
ATOM 744 C C . GLU A 1 93 ? -18.712 7.544 2.794 1.00 90.25 93 GLU A C 1
ATOM 746 O O . GLU A 1 93 ? -19.508 6.864 2.151 1.00 90.25 93 GLU A O 1
ATOM 751 N N . TRP A 1 94 ? -18.674 7.520 4.129 1.00 92.00 94 TRP A N 1
ATOM 752 C CA . TRP A 1 94 ? -19.493 6.645 4.969 1.00 92.00 94 TRP A CA 1
ATOM 753 C C . TRP A 1 94 ? -20.552 7.402 5.779 1.00 92.00 94 TRP A C 1
ATOM 755 O O . TRP A 1 94 ? -21.186 6.812 6.649 1.00 92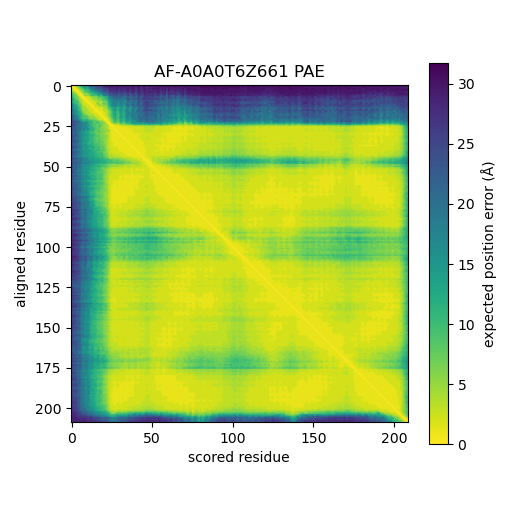.00 94 TRP A O 1
ATOM 765 N N . SER A 1 95 ? -20.767 8.696 5.513 1.00 86.00 95 SER A N 1
ATOM 766 C CA . SER A 1 95 ? -21.653 9.544 6.326 1.00 86.00 95 SER A CA 1
ATOM 767 C C . SER A 1 95 ? -23.114 9.089 6.354 1.00 86.00 95 SER A C 1
ATOM 769 O O . SER A 1 95 ? -23.817 9.353 7.328 1.00 86.00 95 SER A O 1
ATOM 771 N N . ASP A 1 96 ? -23.566 8.409 5.299 1.00 89.31 96 ASP A N 1
ATOM 772 C CA . ASP A 1 96 ? -24.956 7.964 5.148 1.00 89.31 96 ASP A CA 1
ATOM 773 C C . ASP A 1 96 ? -25.178 6.511 5.609 1.00 89.31 96 ASP A C 1
ATOM 775 O O . ASP A 1 96 ? -26.316 6.034 5.656 1.00 89.31 96 ASP A O 1
ATOM 779 N N . GLU A 1 97 ? -24.104 5.803 5.964 1.00 91.62 97 GLU A N 1
ATOM 780 C CA . GLU A 1 97 ? -24.137 4.400 6.373 1.00 91.62 97 GLU A CA 1
ATOM 781 C C . GLU A 1 97 ? -24.659 4.273 7.814 1.00 91.62 97 GLU A C 1
ATOM 783 O O . GLU A 1 97 ? -24.321 5.063 8.699 1.00 91.62 97 GLU A O 1
ATOM 788 N N . LYS A 1 98 ? -25.518 3.278 8.069 1.00 90.00 98 LYS A N 1
ATOM 789 C CA . LYS A 1 98 ? -26.186 3.096 9.368 1.00 90.00 98 LYS A CA 1
ATOM 790 C C . LYS A 1 98 ? -26.112 1.646 9.823 1.00 90.00 98 LYS A C 1
ATOM 792 O O . LYS A 1 98 ? -26.382 0.737 9.046 1.00 90.00 98 LYS A O 1
ATOM 797 N N . ILE A 1 99 ? -25.828 1.457 11.109 1.00 89.19 99 ILE A N 1
ATOM 798 C CA . ILE A 1 99 ? -25.946 0.174 11.811 1.00 89.19 99 ILE A CA 1
ATOM 799 C C . ILE A 1 99 ? -27.008 0.356 12.896 1.00 89.19 99 ILE A C 1
ATOM 801 O O . ILE A 1 99 ? -26.948 1.324 13.658 1.00 89.19 99 ILE A O 1
ATOM 805 N N . SER A 1 100 ? -28.010 -0.525 12.949 1.00 93.00 100 SER A N 1
ATOM 806 C CA . SER A 1 100 ? -29.077 -0.404 13.943 1.00 93.00 100 SER A CA 1
ATOM 807 C C . SER A 1 100 ? -28.643 -0.945 15.310 1.00 93.00 100 SER A C 1
ATOM 809 O O . SER A 1 100 ? -27.758 -1.792 15.421 1.00 93.00 100 SER A O 1
ATOM 811 N N . VAL A 1 101 ? -29.309 -0.496 16.379 1.00 91.88 101 VAL A N 1
ATOM 812 C CA . VAL A 1 101 ? -29.080 -1.035 17.733 1.00 91.88 101 VAL A CA 1
ATOM 813 C C . VAL A 1 101 ? -29.430 -2.528 17.804 1.00 91.88 101 VAL A C 1
ATOM 815 O O . VAL A 1 101 ? -28.790 -3.266 18.545 1.00 91.88 101 VAL A O 1
ATOM 818 N N . ALA A 1 102 ? -30.403 -2.989 17.009 1.00 93.69 102 ALA A N 1
ATOM 819 C CA . ALA A 1 102 ? -30.744 -4.406 16.912 1.00 93.69 102 ALA A CA 1
ATOM 820 C C . ALA A 1 102 ? -29.595 -5.225 16.297 1.00 93.69 102 ALA A C 1
ATOM 822 O O . ALA A 1 102 ? -29.266 -6.287 16.822 1.00 93.69 102 ALA A O 1
ATOM 823 N N . ASP A 1 103 ? -28.937 -4.705 15.254 1.00 90.38 103 ASP A N 1
ATOM 824 C CA . ASP A 1 103 ? -27.774 -5.361 14.640 1.00 90.38 103 ASP A CA 1
ATOM 825 C C . ASP A 1 103 ? -26.612 -5.472 15.633 1.00 90.38 103 ASP A C 1
ATOM 827 O O . ASP A 1 103 ? -25.993 -6.527 15.746 1.00 90.38 103 ASP A O 1
ATOM 831 N N . LEU A 1 104 ? -26.358 -4.411 16.408 1.00 92.06 104 LEU A N 1
ATOM 832 C CA . LEU A 1 104 ? -25.324 -4.406 17.450 1.00 92.06 104 LEU A CA 1
ATOM 833 C C . LEU A 1 104 ? -25.651 -5.351 18.614 1.00 92.06 104 LEU A C 1
ATOM 835 O O . LEU A 1 104 ? -24.744 -5.945 19.192 1.00 92.06 104 LEU A O 1
ATOM 839 N N . ALA A 1 105 ? -26.934 -5.506 18.956 1.00 92.44 105 ALA A N 1
ATOM 840 C CA . ALA A 1 105 ? -27.368 -6.435 19.996 1.00 92.44 105 ALA A CA 1
ATOM 841 C C . ALA A 1 105 ? -27.147 -7.903 19.591 1.00 92.44 105 ALA A C 1
ATOM 843 O O . ALA A 1 105 ? -26.833 -8.729 20.446 1.00 92.44 105 ALA A O 1
ATOM 844 N N . VAL A 1 106 ? -27.292 -8.227 18.299 1.00 94.94 106 VAL A N 1
ATOM 845 C CA . VAL A 1 106 ? -27.026 -9.570 17.752 1.00 94.94 106 VAL A CA 1
ATOM 846 C C . VAL A 1 106 ? -25.531 -9.794 17.520 1.00 94.94 106 VAL A C 1
ATOM 848 O O . VAL A 1 106 ? -25.020 -10.879 17.792 1.00 94.94 106 VAL A O 1
ATOM 851 N N . ASN A 1 107 ? -24.826 -8.775 17.030 1.00 93.31 107 ASN A N 1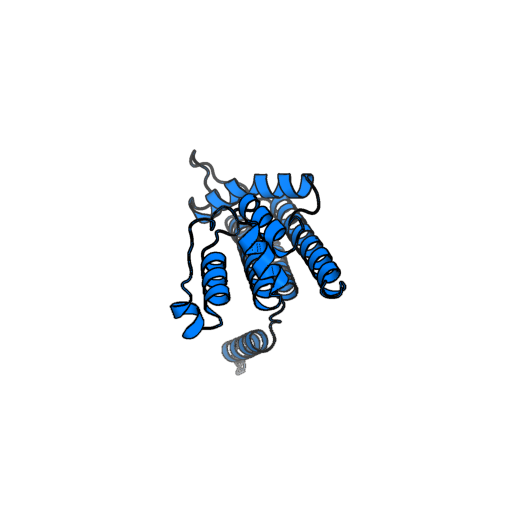
ATOM 852 C CA . ASN A 1 107 ? -23.405 -8.827 16.722 1.00 93.31 107 ASN A CA 1
ATOM 853 C C . ASN A 1 107 ? -22.683 -7.584 17.273 1.00 93.31 107 ASN A C 1
ATOM 855 O O . ASN A 1 107 ? -22.604 -6.556 16.592 1.00 93.31 107 ASN A O 1
ATOM 859 N N . PRO A 1 108 ? -22.067 -7.688 18.466 1.00 90.81 108 PRO A N 1
ATOM 860 C CA . PRO A 1 108 ? -21.300 -6.591 19.055 1.00 90.81 108 PRO A CA 1
ATOM 861 C C . PRO A 1 108 ? -20.123 -6.106 18.190 1.00 90.81 108 PRO A C 1
ATOM 863 O O . PRO A 1 108 ? -19.656 -4.984 18.367 1.00 90.81 108 PRO A O 1
ATOM 866 N N . ASN A 1 109 ? -19.653 -6.920 17.236 1.00 91.06 109 ASN A N 1
ATOM 867 C CA . ASN A 1 109 ? -18.557 -6.590 16.323 1.00 91.06 109 ASN A CA 1
ATOM 868 C C . ASN A 1 109 ? -19.029 -6.071 14.954 1.00 91.06 109 ASN A C 1
ATOM 870 O O . ASN A 1 109 ? -18.187 -5.855 14.080 1.00 91.06 109 ASN A O 1
ATOM 874 N N . ALA A 1 110 ? -20.331 -5.830 14.752 1.00 92.75 110 ALA A N 1
ATOM 875 C CA . ALA A 1 110 ? -20.886 -5.470 13.444 1.00 92.75 110 ALA A CA 1
ATOM 876 C C . ALA A 1 110 ? -20.170 -4.275 12.787 1.00 92.75 110 ALA A C 1
ATOM 878 O O . ALA A 1 110 ? -19.907 -4.301 11.587 1.00 92.75 110 ALA A O 1
ATOM 879 N N . LEU A 1 111 ? -19.783 -3.256 13.567 1.00 92.56 111 LEU A N 1
ATOM 880 C CA . LEU A 1 111 ? -19.019 -2.113 13.054 1.00 92.56 111 LEU A CA 1
ATOM 881 C C . LEU A 1 111 ? -17.633 -2.522 12.535 1.00 92.56 111 LEU A C 1
ATOM 883 O O . LEU A 1 111 ? -17.244 -2.113 11.443 1.00 92.56 111 LEU A O 1
ATOM 887 N N . LYS A 1 112 ? -16.891 -3.333 13.298 1.00 93.06 112 LYS A N 1
ATOM 888 C CA . LYS A 1 112 ? -15.553 -3.808 12.911 1.00 93.06 112 LYS A CA 1
ATOM 889 C C . LYS A 1 112 ? -15.612 -4.643 11.642 1.00 93.06 112 LYS A C 1
ATOM 891 O O . LYS A 1 112 ? -14.817 -4.435 10.730 1.00 93.06 112 LYS A O 1
ATOM 896 N N . GLU A 1 113 ? -16.567 -5.564 11.569 1.00 92.44 113 GLU A N 1
ATOM 897 C CA . GLU A 1 113 ? -16.767 -6.413 10.394 1.00 92.44 113 GLU A CA 1
ATOM 898 C C . GLU A 1 113 ? -17.169 -5.594 9.169 1.00 92.44 113 GLU A C 1
ATOM 900 O O . GLU A 1 113 ? -16.632 -5.805 8.079 1.00 92.44 113 GLU A O 1
ATOM 905 N N . TRP A 1 114 ? -18.058 -4.617 9.357 1.00 94.31 114 TRP A N 1
ATOM 906 C CA . TRP A 1 114 ? -18.469 -3.705 8.299 1.00 94.31 114 TRP A CA 1
ATOM 907 C C . TRP A 1 114 ? -17.285 -2.884 7.774 1.00 94.31 114 TRP A C 1
ATOM 909 O O . TRP A 1 114 ? -17.043 -2.885 6.567 1.00 94.31 114 TRP A O 1
ATOM 919 N N . VAL A 1 115 ? -16.494 -2.256 8.656 1.00 95.38 115 VAL A N 1
ATOM 920 C CA . VAL A 1 115 ? -15.308 -1.482 8.248 1.00 95.38 115 VAL A CA 1
ATOM 921 C C . VAL A 1 115 ? -14.301 -2.383 7.546 1.00 95.38 115 VAL A C 1
ATOM 923 O O . VAL A 1 115 ? -13.848 -2.047 6.455 1.00 95.38 115 VAL A O 1
ATOM 926 N N . LYS A 1 116 ? -13.988 -3.554 8.115 1.00 94.38 116 LYS A N 1
ATOM 927 C CA . LYS A 1 116 ? -13.057 -4.513 7.508 1.00 94.38 116 LYS A CA 1
ATOM 928 C C . LYS A 1 116 ? -13.479 -4.886 6.089 1.00 94.38 116 LYS A C 1
ATOM 930 O O . LYS A 1 116 ? -12.639 -4.886 5.196 1.00 94.38 116 LYS A O 1
ATOM 935 N N . LYS A 1 117 ? -14.767 -5.164 5.868 1.00 93.56 117 LYS A N 1
ATOM 936 C CA . LYS A 1 117 ? -15.293 -5.460 4.531 1.00 93.56 117 LYS A CA 1
ATOM 937 C C . LYS A 1 117 ? -15.057 -4.297 3.566 1.00 93.56 117 LYS A C 1
ATOM 939 O O . LYS A 1 117 ? -14.550 -4.514 2.475 1.00 93.56 117 LYS A O 1
ATOM 944 N N . ARG A 1 118 ? -15.357 -3.062 3.983 1.00 95.00 118 ARG A N 1
ATOM 945 C CA . ARG A 1 118 ? -15.132 -1.873 3.144 1.00 95.00 118 ARG A CA 1
ATOM 946 C C . ARG A 1 118 ? -13.661 -1.652 2.816 1.00 95.00 118 ARG A C 1
ATOM 948 O O . ARG A 1 118 ? -13.370 -1.224 1.708 1.00 95.00 118 ARG A O 1
ATOM 955 N N . LEU A 1 119 ? -12.759 -1.935 3.756 1.00 96.44 119 LEU A N 1
ATOM 956 C CA . LEU A 1 119 ? -11.317 -1.841 3.528 1.00 96.44 119 LEU A CA 1
ATOM 957 C C . LEU A 1 119 ? -10.826 -2.895 2.528 1.00 96.44 119 LEU A C 1
ATOM 959 O O . LEU A 1 119 ? -10.070 -2.552 1.629 1.00 96.44 119 LEU A O 1
ATOM 963 N N . LEU A 1 120 ? -11.311 -4.138 2.622 1.00 94.12 120 LEU A N 1
ATOM 964 C CA . LEU A 1 120 ? -10.976 -5.206 1.667 1.00 94.12 120 LEU A CA 1
ATOM 965 C C . LEU A 1 120 ? -11.425 -4.897 0.228 1.00 94.12 120 LEU A C 1
ATOM 967 O O . LEU A 1 120 ? -10.795 -5.362 -0.716 1.00 94.12 120 LEU A O 1
ATOM 971 N N . ASP A 1 121 ? -12.482 -4.100 0.060 1.00 94.00 121 ASP A N 1
ATOM 972 C CA . ASP A 1 121 ? -13.000 -3.690 -1.251 1.00 94.00 121 ASP A CA 1
ATOM 973 C C . ASP A 1 121 ? -12.242 -2.481 -1.854 1.00 94.00 121 ASP A C 1
ATOM 975 O O . ASP A 1 121 ? -12.573 -2.018 -2.952 1.00 94.00 121 ASP A O 1
ATOM 979 N N . LEU A 1 122 ? -11.244 -1.920 -1.155 1.00 95.44 122 LEU A N 1
ATOM 980 C CA . LEU A 1 122 ? -10.493 -0.761 -1.640 1.00 95.44 122 LEU A CA 1
ATOM 981 C C . LEU A 1 122 ? -9.501 -1.118 -2.750 1.00 95.44 122 LEU A C 1
ATOM 983 O O . LEU A 1 122 ? -8.870 -2.169 -2.779 1.00 95.44 122 LEU A O 1
ATOM 987 N N . ILE A 1 123 ? -9.298 -0.148 -3.641 1.00 96.31 123 ILE A N 1
ATOM 988 C CA . ILE A 1 123 ? -8.282 -0.198 -4.689 1.00 96.31 123 ILE A CA 1
ATOM 989 C C . ILE A 1 123 ? -7.003 0.452 -4.151 1.00 96.31 123 ILE A C 1
ATOM 991 O O . ILE A 1 123 ? -6.878 1.680 -4.162 1.00 96.31 123 ILE A O 1
ATOM 995 N N . TYR A 1 124 ? -6.056 -0.356 -3.674 1.00 97.88 124 TYR A N 1
ATOM 996 C CA . TYR A 1 124 ? -4.915 0.145 -2.901 1.00 97.88 124 TYR A CA 1
ATOM 997 C C . TYR A 1 124 ? -3.849 0.885 -3.720 1.00 97.88 124 TYR A C 1
ATOM 999 O O . TYR A 1 124 ? -3.161 1.751 -3.182 1.00 97.88 124 TYR A O 1
ATOM 1007 N N . HIS A 1 125 ? -3.773 0.668 -5.035 1.00 95.38 125 HIS A N 1
ATOM 1008 C CA . HIS A 1 125 ? -2.950 1.512 -5.912 1.00 95.38 125 HIS A CA 1
ATOM 1009 C C . HIS A 1 125 ? -3.528 2.922 -6.129 1.00 95.38 125 HIS A C 1
ATOM 1011 O O . HIS A 1 125 ? -2.858 3.776 -6.710 1.00 95.38 125 HIS A O 1
ATOM 1017 N N . ASN A 1 126 ? -4.746 3.226 -5.659 1.00 97.56 126 ASN A N 1
ATOM 1018 C CA . ASN A 1 126 ? -5.221 4.607 -5.584 1.00 97.56 126 ASN A CA 1
ATOM 1019 C C . ASN A 1 126 ? -4.630 5.299 -4.347 1.00 97.56 126 ASN A C 1
ATOM 1021 O O . ASN A 1 126 ? -5.315 5.519 -3.346 1.00 97.56 126 ASN A O 1
ATOM 1025 N N . PHE A 1 127 ? -3.351 5.668 -4.425 1.00 97.94 127 PHE A N 1
ATOM 1026 C CA . PHE A 1 127 ? -2.615 6.209 -3.281 1.00 97.94 127 PHE A CA 1
ATOM 1027 C C . PHE A 1 127 ? -3.218 7.490 -2.695 1.00 97.94 127 PHE A C 1
ATOM 1029 O O . PHE A 1 127 ? -3.106 7.710 -1.497 1.00 97.94 127 PHE A O 1
ATOM 1036 N N . VAL A 1 128 ? -3.896 8.321 -3.496 1.00 96.44 128 VAL A N 1
ATOM 1037 C CA . VAL A 1 128 ? -4.591 9.514 -2.977 1.00 96.44 128 VAL A CA 1
ATOM 1038 C C . VAL A 1 128 ? -5.722 9.106 -2.039 1.00 96.44 128 VAL A C 1
ATOM 1040 O O . VAL A 1 128 ? -5.839 9.652 -0.945 1.00 96.44 128 VAL A O 1
ATOM 1043 N N . LYS A 1 129 ? -6.533 8.124 -2.448 1.00 96.62 129 LYS A N 1
ATOM 1044 C CA . LYS A 1 129 ? -7.608 7.602 -1.605 1.00 96.62 129 LYS A CA 1
ATOM 1045 C C . LYS A 1 129 ? -7.035 6.896 -0.378 1.00 96.62 129 LYS A C 1
ATOM 1047 O O . LYS A 1 129 ? -7.466 7.188 0.728 1.00 96.62 129 LYS A O 1
ATOM 1052 N N . ILE A 1 130 ? -6.030 6.038 -0.543 1.00 98.19 130 ILE A N 1
ATOM 1053 C CA . ILE A 1 130 ? -5.420 5.331 0.592 1.00 98.19 130 ILE A CA 1
ATOM 1054 C C . ILE A 1 130 ? -4.784 6.298 1.601 1.00 98.19 130 ILE A C 1
ATOM 1056 O O . ILE A 1 130 ? -4.970 6.114 2.801 1.00 98.19 130 ILE A O 1
ATOM 1060 N N . ASP A 1 131 ? -4.144 7.380 1.151 1.00 98.31 131 ASP A N 1
ATOM 1061 C CA . ASP A 1 131 ? -3.622 8.429 2.037 1.00 98.31 131 ASP A CA 1
ATOM 1062 C C . ASP A 1 131 ? -4.721 9.049 2.913 1.00 98.31 131 ASP A C 1
ATOM 1064 O O . ASP A 1 131 ? -4.527 9.244 4.112 1.00 98.31 131 ASP A O 1
ATOM 1068 N N . MET A 1 132 ? -5.912 9.302 2.357 1.00 97.06 132 MET A N 1
ATOM 1069 C CA . MET A 1 132 ? -7.049 9.807 3.140 1.00 97.06 132 MET A CA 1
ATOM 1070 C C . MET A 1 132 ? -7.469 8.826 4.244 1.00 97.06 132 MET A C 1
ATOM 1072 O O . MET A 1 132 ? -7.752 9.246 5.367 1.00 97.06 132 MET A O 1
ATOM 1076 N N . TYR A 1 133 ? -7.469 7.524 3.953 1.00 97.88 133 TYR A N 1
ATOM 1077 C CA . TYR A 1 133 ? -7.830 6.485 4.921 1.00 97.88 133 TYR A CA 1
ATOM 1078 C C . TYR A 1 133 ? -6.779 6.354 6.028 1.00 97.88 133 TYR A C 1
ATOM 1080 O O . TYR A 1 133 ? -7.126 6.289 7.208 1.00 97.88 133 TYR A O 1
ATOM 1088 N N . TYR A 1 134 ? -5.494 6.397 5.677 1.00 98.31 134 TYR A N 1
ATOM 1089 C CA . TYR A 1 134 ? -4.410 6.406 6.658 1.00 98.31 134 TYR A CA 1
ATOM 1090 C C . TYR A 1 134 ? -4.442 7.654 7.541 1.00 98.31 134 TYR A C 1
ATOM 1092 O O . TYR A 1 134 ? -4.316 7.541 8.759 1.00 98.31 134 TYR A O 1
ATOM 1100 N N . ARG A 1 135 ? -4.727 8.835 6.988 1.00 97.38 135 ARG A N 1
ATOM 1101 C CA . ARG A 1 135 ? -4.930 10.043 7.805 1.00 97.38 135 ARG A CA 1
ATOM 1102 C C . ARG A 1 135 ? -6.099 9.889 8.773 1.00 97.38 135 ARG A C 1
ATOM 1104 O O . ARG A 1 135 ? -5.991 10.331 9.912 1.00 97.38 135 ARG A O 1
ATOM 1111 N N . GLY A 1 136 ? -7.185 9.243 8.350 1.00 95.88 136 GLY A N 1
ATOM 1112 C CA . GLY A 1 136 ? -8.344 8.975 9.202 1.00 95.88 136 GLY A CA 1
ATOM 1113 C C . GLY A 1 136 ? -8.051 7.999 10.345 1.00 95.88 136 GLY A C 1
ATOM 1114 O O . GLY A 1 136 ? -8.452 8.258 11.479 1.00 95.88 136 GLY A O 1
ATOM 1115 N N . ALA A 1 137 ? -7.345 6.901 10.065 1.00 96.44 137 ALA A N 1
ATOM 1116 C CA . ALA A 1 137 ? -7.084 5.830 11.031 1.00 96.44 137 ALA A CA 1
ATOM 1117 C C . ALA A 1 137 ? -5.803 6.049 11.856 1.00 96.44 137 ALA A C 1
ATOM 1119 O O . ALA A 1 137 ? -5.821 6.011 13.087 1.00 96.44 137 ALA A O 1
ATOM 1120 N N . LEU A 1 138 ? -4.680 6.277 11.174 1.00 96.50 138 LEU A N 1
ATOM 1121 C CA . LEU A 1 138 ? -3.350 6.421 11.767 1.00 96.50 138 LEU A CA 1
ATOM 1122 C C . LEU A 1 138 ? -3.081 7.858 12.234 1.00 96.50 138 LEU A C 1
ATOM 1124 O O . LEU A 1 138 ? -2.327 8.059 13.187 1.00 96.50 138 LEU A O 1
ATOM 1128 N N . GLY A 1 139 ? -3.715 8.852 11.603 1.00 96.12 139 GLY A N 1
ATOM 1129 C CA . GLY A 1 139 ? -3.440 10.271 11.854 1.00 96.12 139 GLY A CA 1
ATOM 1130 C C . GLY A 1 139 ? -2.209 10.795 11.111 1.00 96.12 139 GLY A C 1
ATOM 1131 O O . GLY A 1 139 ? -1.732 11.886 11.417 1.00 96.12 139 GLY A O 1
ATOM 1132 N N . ALA A 1 140 ? -1.685 10.030 10.151 1.00 96.88 140 ALA A N 1
ATOM 1133 C CA . ALA A 1 140 ? -0.497 10.362 9.373 1.00 96.88 140 ALA A CA 1
ATOM 1134 C C . ALA A 1 140 ? -0.729 10.130 7.874 1.00 96.88 140 ALA A C 1
ATOM 1136 O O . ALA A 1 140 ? -1.629 9.393 7.475 1.00 96.88 140 ALA A O 1
ATOM 1137 N N . THR A 1 141 ? 0.084 10.799 7.061 1.00 98.25 141 THR A N 1
ATOM 1138 C CA . THR A 1 141 ? 0.186 10.575 5.613 1.00 98.25 141 THR A CA 1
ATOM 1139 C C . THR A 1 141 ? 0.898 9.253 5.331 1.00 98.25 141 THR A C 1
ATOM 1141 O O . THR A 1 141 ? 1.718 8.830 6.139 1.00 98.25 141 THR A O 1
ATOM 1144 N N . ILE A 1 142 ? 0.627 8.613 4.191 1.00 98.62 142 ILE A N 1
ATOM 1145 C CA . ILE A 1 142 ? 1.457 7.484 3.723 1.00 98.62 142 ILE A CA 1
ATOM 1146 C C . ILE A 1 142 ? 2.750 7.964 3.058 1.00 98.62 142 ILE A C 1
ATOM 1148 O O . ILE A 1 142 ? 3.716 7.218 2.958 1.00 98.62 142 ILE A O 1
ATOM 1152 N N . PHE A 1 143 ? 2.769 9.205 2.569 1.00 98.62 143 PHE A N 1
ATOM 1153 C CA . PHE A 1 143 ? 3.909 9.744 1.834 1.00 98.62 143 PHE A CA 1
ATOM 1154 C C . PHE A 1 143 ? 4.933 10.386 2.777 1.00 98.62 143 PHE A C 1
ATOM 1156 O O . PHE A 1 143 ? 4.544 11.316 3.490 1.00 98.62 143 PHE A O 1
ATOM 1163 N N . PRO A 1 144 ? 6.218 9.983 2.727 1.00 98.25 144 PRO A N 1
ATOM 1164 C CA . PRO A 1 144 ? 7.276 10.622 3.512 1.00 98.25 144 PRO A CA 1
ATOM 1165 C C . PRO A 1 144 ? 7.554 12.061 3.060 1.00 98.25 144 PRO A C 1
ATOM 1167 O O . PRO A 1 144 ? 7.823 12.933 3.884 1.00 98.25 144 PRO A O 1
ATOM 1170 N N . ASP A 1 145 ? 7.461 12.315 1.753 1.00 98.44 145 ASP A N 1
ATOM 1171 C CA . ASP A 1 145 ? 7.704 13.614 1.133 1.00 98.44 145 ASP A CA 1
ATOM 1172 C C . ASP A 1 145 ? 6.973 13.749 -0.219 1.00 98.44 145 ASP A C 1
ATOM 1174 O O . ASP A 1 145 ? 6.406 12.794 -0.770 1.00 98.44 145 ASP A O 1
ATOM 1178 N N . ASP A 1 146 ? 6.971 14.972 -0.757 1.00 98.06 146 ASP A N 1
ATOM 1179 C CA . ASP A 1 146 ? 6.296 15.303 -2.014 1.00 98.06 146 ASP A CA 1
ATOM 1180 C C . ASP A 1 146 ? 6.948 14.662 -3.246 1.00 98.06 146 ASP A C 1
ATOM 1182 O O . ASP A 1 146 ? 6.267 14.440 -4.250 1.00 98.06 146 ASP A O 1
ATOM 1186 N N . ASP A 1 147 ? 8.243 14.357 -3.211 1.00 98.25 147 ASP A N 1
ATOM 1187 C CA . ASP A 1 147 ? 8.961 13.817 -4.368 1.00 98.25 147 ASP A CA 1
ATOM 1188 C C . ASP A 1 147 ? 8.726 12.310 -4.517 1.00 98.25 147 ASP A C 1
ATOM 1190 O O . ASP A 1 147 ? 8.483 11.820 -5.627 1.00 98.25 147 ASP A O 1
ATOM 1194 N N . THR A 1 148 ? 8.654 11.592 -3.398 1.00 98.50 148 THR A N 1
ATOM 1195 C CA . THR A 1 148 ? 8.174 10.212 -3.307 1.00 98.50 148 THR A CA 1
ATOM 1196 C C . THR A 1 148 ? 6.737 10.129 -3.811 1.00 98.50 148 THR A C 1
ATOM 1198 O O . THR A 1 148 ? 6.427 9.315 -4.685 1.00 98.50 148 THR A O 1
ATOM 1201 N N . LYS A 1 149 ? 5.864 11.042 -3.359 1.00 98.44 149 LYS A N 1
ATOM 1202 C CA . LYS A 1 149 ? 4.483 11.133 -3.851 1.00 98.44 149 LYS A CA 1
ATOM 1203 C C . LYS A 1 149 ? 4.423 11.347 -5.363 1.00 98.44 149 LYS A C 1
ATOM 1205 O O . LYS A 1 149 ? 3.729 10.601 -6.053 1.00 98.44 149 LYS A O 1
ATOM 1210 N N . LYS A 1 150 ? 5.141 12.336 -5.905 1.00 98.38 150 LYS A N 1
ATOM 1211 C CA . LYS A 1 150 ? 5.175 12.603 -7.358 1.00 98.38 150 LYS A CA 1
ATOM 1212 C C . LYS A 1 150 ? 5.662 11.385 -8.142 1.00 98.38 150 LYS A C 1
ATOM 1214 O O . LYS A 1 150 ? 5.059 11.043 -9.158 1.00 98.38 150 LYS A O 1
ATOM 1219 N N . THR A 1 151 ? 6.710 10.721 -7.654 1.00 98.38 151 THR A N 1
ATOM 1220 C CA . THR A 1 151 ? 7.275 9.511 -8.266 1.00 98.38 151 THR A CA 1
ATOM 1221 C C . THR A 1 151 ? 6.224 8.410 -8.364 1.00 98.38 151 THR A C 1
ATOM 1223 O O . THR A 1 151 ? 5.930 7.948 -9.467 1.00 98.38 151 THR A O 1
ATOM 1226 N N . LEU A 1 152 ? 5.575 8.052 -7.255 1.00 98.50 152 LEU A N 1
ATOM 1227 C CA . LEU A 1 152 ? 4.537 7.019 -7.249 1.00 98.50 152 LEU A CA 1
ATOM 1228 C C . LEU A 1 152 ? 3.348 7.379 -8.146 1.00 98.50 152 LEU A C 1
ATOM 1230 O O . LEU A 1 152 ? 2.904 6.553 -8.943 1.00 98.50 152 LEU A O 1
ATOM 1234 N N . MET A 1 153 ? 2.874 8.626 -8.089 1.00 98.25 153 MET A N 1
ATOM 1235 C CA . MET A 1 153 ? 1.764 9.086 -8.930 1.00 98.25 153 MET A CA 1
ATOM 1236 C C . MET A 1 153 ? 2.098 9.012 -10.428 1.00 98.25 153 MET A C 1
ATOM 1238 O O . MET A 1 153 ? 1.226 8.671 -11.228 1.00 98.25 153 MET A O 1
ATOM 1242 N N . SER A 1 154 ? 3.353 9.266 -10.815 1.00 97.75 154 SER A N 1
ATOM 1243 C CA . SER A 1 154 ? 3.808 9.118 -12.206 1.00 97.75 154 SER A CA 1
ATOM 1244 C C . SER A 1 154 ? 3.809 7.665 -12.701 1.00 97.75 154 SER A C 1
ATOM 1246 O O . SER A 1 154 ? 3.630 7.426 -13.896 1.00 97.75 154 SER A O 1
ATOM 1248 N N . PHE A 1 155 ? 3.942 6.693 -11.794 1.00 98.25 155 PHE A N 1
ATOM 1249 C CA . PHE A 1 155 ? 3.975 5.268 -12.119 1.00 98.25 155 PHE A CA 1
ATOM 1250 C C . PHE A 1 155 ? 2.586 4.619 -12.185 1.00 98.25 155 PHE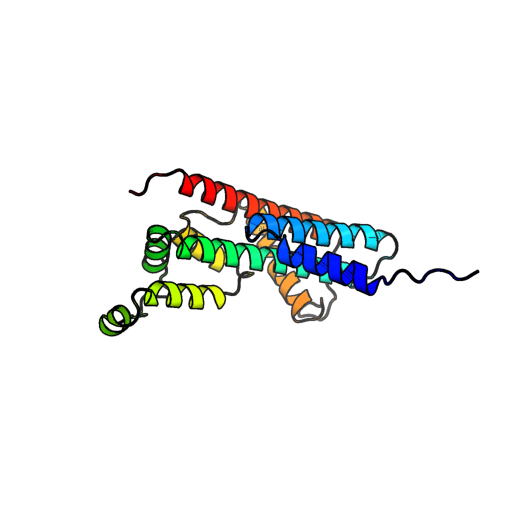 A C 1
ATOM 1252 O O . PHE A 1 155 ? 2.432 3.583 -12.830 1.00 98.25 155 PHE A O 1
ATOM 1259 N N . ILE A 1 156 ? 1.548 5.244 -11.620 1.00 97.62 156 ILE A N 1
ATOM 1260 C CA . ILE A 1 156 ? 0.156 4.768 -11.713 1.00 97.62 156 ILE A CA 1
ATOM 1261 C C . ILE A 1 156 ? -0.329 4.531 -13.156 1.00 97.62 156 ILE A C 1
ATOM 1263 O O . ILE A 1 156 ? -0.841 3.442 -13.432 1.00 97.62 156 ILE A O 1
ATOM 1267 N N . PRO A 1 157 ? -0.198 5.472 -14.113 1.00 96.81 157 PRO A N 1
ATOM 1268 C CA . PRO A 1 157 ? -0.611 5.202 -15.490 1.00 96.81 157 PRO A CA 1
ATOM 1269 C C . PRO A 1 157 ? 0.189 4.054 -16.123 1.00 96.81 157 PRO A C 1
ATOM 1271 O O . PRO A 1 157 ? -0.395 3.225 -16.816 1.00 96.81 157 PRO A O 1
ATOM 1274 N N . VAL A 1 158 ? 1.488 3.942 -15.824 1.00 97.56 158 VAL A N 1
ATOM 1275 C CA . VAL A 1 158 ? 2.338 2.840 -16.310 1.00 97.56 158 VAL A CA 1
ATOM 1276 C C . VAL A 1 158 ? 1.861 1.497 -15.753 1.00 97.56 158 VAL A C 1
ATOM 1278 O O . VAL A 1 158 ? 1.780 0.518 -16.493 1.00 97.56 158 VAL A O 1
ATOM 1281 N N . ARG A 1 159 ? 1.457 1.456 -14.477 1.00 96.94 159 ARG A N 1
ATOM 1282 C CA . ARG A 1 159 ? 0.857 0.275 -13.841 1.00 96.94 159 ARG A CA 1
ATOM 1283 C C . ARG A 1 159 ? -0.427 -0.136 -14.544 1.00 96.94 159 ARG A C 1
ATOM 1285 O O . ARG A 1 159 ? -0.595 -1.314 -14.852 1.00 96.94 159 ARG A O 1
ATOM 1292 N N . HIS A 1 160 ? -1.326 0.808 -14.82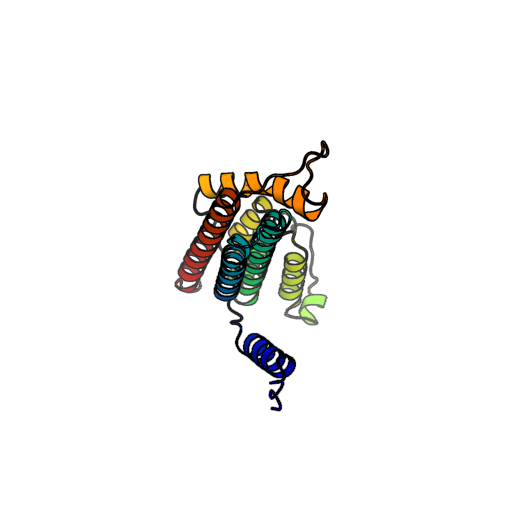2 1.00 96.81 160 HIS A N 1
ATOM 1293 C CA . HIS A 1 160 ? -2.559 0.509 -15.555 1.00 96.81 160 HIS A CA 1
ATOM 1294 C C . HIS A 1 160 ? -2.274 -0.066 -16.943 1.00 96.81 160 HIS A C 1
ATOM 1296 O O . HIS A 1 160 ? -2.930 -1.024 -17.348 1.00 96.81 160 HIS A O 1
ATOM 1302 N N . ASP A 1 161 ? -1.286 0.479 -17.649 1.00 97.44 161 ASP A N 1
ATOM 1303 C CA . ASP A 1 161 ? -0.892 -0.015 -18.965 1.00 97.44 161 ASP A CA 1
ATOM 1304 C C . ASP A 1 161 ? -0.305 -1.433 -18.883 1.00 97.44 161 ASP A C 1
ATOM 1306 O O . ASP A 1 161 ? -0.676 -2.304 -19.671 1.00 97.44 161 ASP A O 1
ATOM 1310 N N . CYS A 1 162 ? 0.548 -1.712 -17.892 1.00 96.44 162 CYS A N 1
ATOM 1311 C CA . CYS A 1 162 ? 1.097 -3.052 -17.666 1.00 96.44 162 CYS A CA 1
ATOM 1312 C C . CYS A 1 162 ? -0.000 -4.086 -17.392 1.00 96.44 162 CYS A C 1
ATOM 1314 O O . CYS A 1 162 ? -0.025 -5.127 -18.046 1.00 96.44 162 CYS A O 1
ATOM 1316 N N . VAL A 1 163 ? -0.934 -3.775 -16.488 1.00 95.62 163 VAL A N 1
ATOM 1317 C CA . VAL A 1 163 ? -1.973 -4.718 -16.043 1.00 95.62 163 VAL A CA 1
ATOM 1318 C C . VAL A 1 163 ? -3.103 -4.874 -17.064 1.00 95.62 163 VAL A C 1
ATOM 1320 O O . VAL A 1 163 ? -3.536 -5.988 -17.337 1.00 95.62 163 VAL A O 1
ATOM 1323 N N . HIS A 1 164 ? -3.599 -3.779 -17.643 1.00 95.56 164 HIS A N 1
ATOM 1324 C CA . HIS A 1 164 ? -4.832 -3.797 -18.445 1.00 95.56 164 HIS A CA 1
ATOM 1325 C C . HIS A 1 164 ? -4.599 -3.728 -19.955 1.00 95.56 164 HIS A C 1
ATOM 1327 O O . HIS A 1 164 ? -5.528 -3.953 -20.728 1.00 95.56 164 HIS A O 1
ATOM 1333 N N . ARG A 1 165 ? -3.382 -3.394 -20.396 1.00 95.19 165 ARG A N 1
ATOM 1334 C CA . ARG A 1 165 ? -3.052 -3.192 -21.818 1.00 95.19 165 ARG A CA 1
ATOM 1335 C C . ARG A 1 165 ? -1.816 -3.973 -22.257 1.00 95.19 165 ARG A C 1
ATOM 1337 O O . ARG A 1 165 ? -1.254 -3.689 -23.314 1.00 95.19 165 ARG A O 1
ATOM 1344 N N . TYR A 1 166 ? -1.391 -4.957 -21.462 1.00 93.50 166 TYR A N 1
ATOM 1345 C CA . TYR A 1 166 ? -0.202 -5.771 -21.727 1.00 93.50 166 TYR A CA 1
ATOM 1346 C C . TYR A 1 166 ? 1.059 -4.914 -21.950 1.00 93.50 166 TYR A C 1
ATOM 1348 O O . TYR A 1 166 ? 1.869 -5.160 -22.843 1.00 93.50 166 TYR A O 1
ATOM 1356 N N . GLY A 1 167 ? 1.193 -3.846 -21.161 1.00 93.75 167 GLY A N 1
ATOM 1357 C CA . GLY A 1 167 ? 2.316 -2.921 -21.243 1.00 93.75 167 GLY A CA 1
ATOM 1358 C C . GLY A 1 167 ? 2.252 -1.950 -22.413 1.00 93.75 167 GLY A C 1
ATOM 1359 O O . GLY A 1 167 ? 3.300 -1.452 -22.801 1.00 93.75 167 GLY A O 1
ATOM 1360 N N . ARG A 1 168 ? 1.077 -1.687 -22.995 1.00 95.75 168 ARG A N 1
ATOM 1361 C CA . ARG A 1 168 ? 0.892 -0.667 -24.040 1.00 95.75 168 ARG A CA 1
ATOM 1362 C C . ARG A 1 168 ? 0.113 0.528 -23.512 1.00 95.75 168 ARG A C 1
ATOM 1364 O O . ARG A 1 168 ? -0.807 0.356 -22.721 1.00 95.75 168 ARG A O 1
ATOM 1371 N N . ASP A 1 169 ? 0.453 1.725 -23.963 1.00 95.12 169 ASP A N 1
ATOM 1372 C CA . ASP A 1 169 ? -0.322 2.926 -23.651 1.00 95.12 169 ASP A CA 1
ATOM 1373 C C . ASP A 1 169 ? -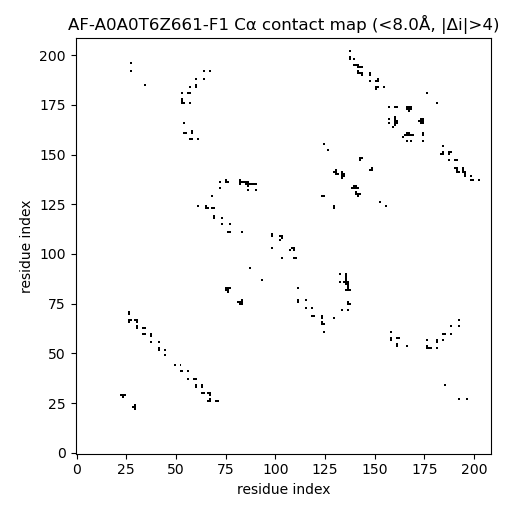1.647 2.994 -24.436 1.00 95.12 169 ASP A C 1
ATOM 1375 O O . ASP A 1 169 ? -2.095 2.021 -25.058 1.00 95.12 169 ASP A O 1
ATOM 1379 N N . ARG A 1 170 ? -2.344 4.134 -24.358 1.00 93.88 170 ARG A N 1
ATOM 1380 C CA . ARG A 1 170 ? -3.643 4.322 -25.025 1.00 93.88 170 ARG A CA 1
ATOM 1381 C C . ARG A 1 170 ? -3.508 4.401 -26.543 1.00 93.88 170 ARG A C 1
ATOM 1383 O O . ARG A 1 170 ? -4.473 4.119 -27.247 1.00 93.88 170 ARG A O 1
ATOM 1390 N N . GLU A 1 171 ? -2.317 4.727 -27.014 1.00 95.44 171 GLU A N 1
ATOM 1391 C CA . GLU A 1 171 ? -1.926 4.868 -28.406 1.00 95.44 171 GLU A CA 1
ATOM 1392 C C . GLU A 1 171 ? -1.359 3.552 -28.976 1.00 95.44 171 GLU A C 1
ATOM 1394 O O . GLU A 1 171 ? -1.086 3.456 -30.171 1.00 95.44 171 GLU A O 1
ATOM 1399 N N . GLY A 1 172 ? -1.218 2.516 -28.139 1.00 93.69 172 GLY A N 1
ATOM 1400 C CA . GLY A 1 172 ? -0.725 1.193 -28.521 1.00 93.69 172 GLY A CA 1
ATOM 1401 C C . GLY A 1 172 ? 0.799 1.057 -28.499 1.00 93.69 172 GLY A C 1
ATOM 1402 O O . GLY A 1 172 ? 1.317 0.002 -28.876 1.00 93.69 172 GLY A O 1
ATOM 1403 N N . LYS A 1 173 ? 1.530 2.080 -28.042 1.00 94.06 173 LYS A N 1
ATOM 1404 C CA . LYS A 1 173 ? 2.988 2.045 -27.913 1.00 94.06 173 LYS A CA 1
ATOM 1405 C C . LYS A 1 173 ? 3.377 1.265 -26.660 1.00 94.06 173 LYS A C 1
ATOM 1407 O O . LYS A 1 173 ? 2.827 1.478 -25.581 1.00 94.06 173 LYS A O 1
ATOM 1412 N N . GLU A 1 174 ? 4.341 0.357 -26.795 1.00 92.12 174 GLU A N 1
ATOM 1413 C CA . GLU A 1 174 ? 4.870 -0.376 -25.644 1.00 92.12 174 GLU A CA 1
ATOM 1414 C C . GLU A 1 174 ? 5.572 0.566 -24.654 1.00 92.12 174 GLU A C 1
ATOM 1416 O O . GLU A 1 174 ? 6.365 1.432 -25.031 1.00 92.12 174 GLU A O 1
ATOM 1421 N N . ARG A 1 175 ? 5.281 0.361 -23.370 1.00 92.12 175 ARG A N 1
ATOM 1422 C CA . ARG A 1 175 ? 6.024 0.905 -22.241 1.00 92.12 175 ARG A CA 1
ATOM 1423 C C . ARG A 1 175 ? 7.362 0.186 -22.158 1.00 92.12 175 ARG A C 1
ATOM 1425 O O . ARG A 1 175 ? 7.400 -1.037 -22.012 1.00 92.12 175 ARG A O 1
ATOM 1432 N N . ASP A 1 176 ? 8.427 0.967 -22.239 1.00 90.50 176 ASP A N 1
ATOM 1433 C CA . ASP A 1 176 ? 9.785 0.516 -21.973 1.00 90.50 176 ASP A CA 1
ATOM 1434 C C . ASP A 1 176 ? 10.076 0.758 -20.491 1.00 90.50 176 ASP A C 1
ATOM 1436 O O . ASP A 1 176 ? 10.141 1.907 -20.058 1.00 90.50 176 ASP A O 1
ATOM 1440 N N . ILE A 1 177 ? 10.122 -0.319 -19.705 1.00 95.44 177 ILE A N 1
ATOM 1441 C CA . ILE A 1 177 ? 10.398 -0.264 -18.266 1.00 95.44 177 ILE A CA 1
ATOM 1442 C C . ILE A 1 177 ? 11.840 -0.688 -18.065 1.00 95.44 177 ILE A C 1
ATOM 1444 O O . ILE A 1 177 ? 12.211 -1.815 -18.395 1.00 95.44 177 ILE A O 1
ATOM 1448 N N . THR A 1 178 ? 12.635 0.222 -17.518 1.00 94.81 178 THR A N 1
ATOM 1449 C CA . THR A 1 178 ? 14.065 0.014 -17.309 1.00 94.81 178 THR A CA 1
ATOM 1450 C C . THR A 1 178 ? 14.364 -0.469 -15.892 1.00 94.81 178 THR A C 1
ATOM 1452 O O . THR A 1 178 ? 13.563 -0.296 -14.972 1.00 94.81 178 THR A O 1
ATOM 1455 N N . ASP A 1 179 ? 15.568 -1.003 -15.682 1.00 93.88 179 ASP A N 1
ATOM 1456 C CA . ASP A 1 179 ? 16.072 -1.310 -14.337 1.00 93.88 179 ASP A CA 1
ATOM 1457 C C . ASP A 1 179 ? 16.091 -0.070 -13.427 1.00 93.88 179 ASP A C 1
ATOM 1459 O O . ASP A 1 179 ? 15.876 -0.184 -12.223 1.00 93.88 179 ASP A O 1
ATOM 1463 N N . VAL A 1 180 ? 16.297 1.120 -14.002 1.00 96.06 180 VAL A N 1
ATOM 1464 C CA . VAL A 1 180 ? 16.249 2.392 -13.267 1.00 96.06 180 VAL A CA 1
ATOM 1465 C C . VAL A 1 180 ? 14.826 2.701 -12.805 1.00 96.06 180 VAL A C 1
ATOM 1467 O O . VAL A 1 180 ? 14.640 3.205 -11.701 1.00 96.06 180 VAL A O 1
ATOM 1470 N N . ASP A 1 181 ? 13.810 2.392 -13.612 1.00 97.69 181 ASP A N 1
ATOM 1471 C CA . ASP A 1 181 ? 12.413 2.577 -13.210 1.00 97.69 181 ASP A CA 1
ATOM 1472 C C . ASP A 1 181 ? 12.024 1.622 -12.080 1.00 97.69 181 ASP A C 1
ATOM 1474 O O . ASP A 1 181 ? 11.339 2.038 -11.145 1.00 97.69 181 ASP A O 1
ATOM 1478 N N . LEU A 1 182 ? 12.498 0.371 -12.134 1.00 97.88 182 LEU A N 1
ATOM 1479 C CA . LEU A 1 182 ? 12.291 -0.618 -11.073 1.00 97.88 182 LEU A CA 1
ATOM 1480 C C . LEU A 1 182 ? 12.951 -0.192 -9.759 1.00 97.88 182 LEU A C 1
ATOM 1482 O O . LEU A 1 182 ? 12.281 -0.175 -8.732 1.00 97.88 182 LEU A O 1
ATOM 1486 N N . ASP A 1 183 ? 14.216 0.234 -9.799 1.00 97.75 183 ASP A N 1
ATOM 1487 C CA . ASP A 1 183 ? 14.935 0.741 -8.623 1.00 97.75 183 ASP A CA 1
ATOM 1488 C C . ASP A 1 183 ? 14.237 1.969 -8.014 1.00 97.75 183 ASP A C 1
ATOM 1490 O O . ASP A 1 183 ? 14.043 2.055 -6.800 1.00 97.75 183 ASP A O 1
ATOM 1494 N N . ARG A 1 184 ? 13.783 2.905 -8.858 1.00 98.38 184 ARG A N 1
ATOM 1495 C CA . ARG A 1 184 ? 13.038 4.090 -8.407 1.00 98.38 184 ARG A CA 1
ATOM 1496 C C . ARG A 1 184 ? 11.698 3.726 -7.775 1.00 98.38 184 ARG A C 1
ATOM 1498 O O . ARG A 1 184 ? 11.337 4.327 -6.764 1.00 98.38 184 ARG A O 1
ATOM 1505 N N . LEU A 1 185 ? 10.960 2.783 -8.360 1.00 98.69 185 LEU A N 1
ATOM 1506 C CA . LEU A 1 185 ? 9.691 2.309 -7.810 1.00 98.69 185 LEU A CA 1
ATOM 1507 C C . LEU A 1 185 ? 9.906 1.590 -6.474 1.00 98.69 185 LEU A C 1
ATOM 1509 O O . LEU A 1 185 ? 9.239 1.931 -5.498 1.00 98.69 185 LEU A O 1
ATOM 1513 N N . GLY A 1 186 ? 10.852 0.650 -6.421 1.00 98.44 186 GLY A N 1
ATOM 1514 C CA . GLY A 1 186 ? 11.186 -0.111 -5.219 1.00 98.44 186 GLY A CA 1
ATOM 1515 C C . GLY A 1 186 ? 11.564 0.802 -4.056 1.00 98.44 186 GLY A C 1
ATOM 1516 O O . GLY A 1 186 ? 10.938 0.738 -3.000 1.00 98.44 186 GLY A O 1
ATOM 1517 N N . LYS A 1 187 ? 12.488 1.746 -4.281 1.00 98.56 187 LYS A N 1
ATOM 1518 C CA . LYS A 1 187 ? 12.895 2.739 -3.271 1.00 98.56 187 LYS A CA 1
ATOM 1519 C C . LYS A 1 187 ? 11.741 3.619 -2.804 1.00 98.56 187 LYS A C 1
ATOM 1521 O O . LYS A 1 187 ? 11.600 3.850 -1.607 1.00 98.56 187 LYS A O 1
ATOM 1526 N N . ALA A 1 188 ? 10.907 4.105 -3.724 1.00 98.81 188 ALA A N 1
ATOM 1527 C CA . ALA A 1 188 ? 9.768 4.947 -3.364 1.00 98.81 188 ALA A CA 1
ATOM 1528 C C . ALA A 1 188 ? 8.737 4.189 -2.508 1.00 98.81 188 ALA A C 1
ATOM 1530 O O . ALA A 1 188 ? 8.201 4.748 -1.553 1.00 98.81 188 ALA A O 1
ATOM 1531 N N . LEU A 1 189 ? 8.469 2.918 -2.823 1.00 98.75 189 LEU A N 1
ATOM 1532 C CA . LEU A 1 189 ? 7.558 2.080 -2.040 1.00 98.75 189 LEU A CA 1
ATOM 1533 C C . LEU A 1 189 ? 8.154 1.693 -0.685 1.00 98.75 189 LEU A C 1
ATOM 1535 O O . LEU A 1 189 ? 7.446 1.747 0.317 1.00 98.75 189 LEU A O 1
ATOM 1539 N N . GLN A 1 190 ? 9.447 1.373 -0.629 1.00 98.69 190 GLN A N 1
ATOM 1540 C CA . GLN A 1 190 ? 10.139 1.114 0.630 1.00 98.69 190 GLN A CA 1
ATOM 1541 C C . GLN A 1 190 ? 10.095 2.338 1.554 1.00 98.69 190 GLN A C 1
ATOM 1543 O O . GLN A 1 190 ? 9.753 2.195 2.724 1.00 98.69 190 GLN A O 1
ATOM 1548 N N . ALA A 1 191 ? 10.325 3.542 1.023 1.00 98.69 191 ALA A N 1
ATOM 1549 C CA . ALA A 1 191 ? 10.229 4.778 1.796 1.00 98.69 191 ALA A CA 1
ATOM 1550 C C . ALA A 1 191 ? 8.809 5.025 2.346 1.00 98.69 191 ALA A C 1
ATOM 1552 O O . ALA A 1 191 ? 8.655 5.499 3.470 1.00 98.69 191 ALA A O 1
ATOM 1553 N N . VAL A 1 192 ? 7.760 4.675 1.588 1.00 98.81 192 VAL A N 1
ATOM 1554 C CA . VAL A 1 192 ? 6.369 4.706 2.082 1.00 98.81 192 VAL A CA 1
ATOM 1555 C C . VAL A 1 192 ? 6.165 3.718 3.230 1.00 98.81 192 VAL A C 1
ATOM 1557 O O . VAL A 1 192 ? 5.594 4.088 4.253 1.00 98.81 192 VAL A O 1
ATOM 1560 N N . VAL A 1 193 ? 6.635 2.478 3.084 1.00 98.69 193 VAL A N 1
ATOM 1561 C CA . VAL A 1 193 ? 6.505 1.443 4.121 1.00 98.69 193 VAL A CA 1
ATOM 1562 C C . VAL A 1 193 ? 7.227 1.862 5.399 1.00 98.69 193 VAL A C 1
ATOM 1564 O O . VAL A 1 193 ? 6.624 1.851 6.467 1.00 98.69 193 VAL A O 1
ATOM 1567 N N . GLU A 1 194 ? 8.480 2.302 5.296 1.00 98.56 194 GLU A N 1
ATOM 1568 C CA . GLU A 1 194 ? 9.270 2.784 6.435 1.00 98.56 194 GLU A CA 1
ATOM 1569 C C . GLU A 1 194 ? 8.576 3.957 7.142 1.00 98.56 194 GLU A C 1
ATOM 1571 O O . GLU A 1 194 ? 8.412 3.939 8.362 1.00 98.56 194 GLU A O 1
ATOM 1576 N N . HIS A 1 195 ? 8.068 4.928 6.379 1.00 98.62 195 HIS A N 1
ATOM 1577 C CA . HIS A 1 195 ? 7.340 6.070 6.928 1.00 98.62 195 HIS A CA 1
ATOM 1578 C C . HIS A 1 195 ? 6.070 5.666 7.691 1.00 98.62 195 HIS A C 1
ATOM 1580 O O . HIS A 1 195 ? 5.792 6.178 8.781 1.00 98.62 195 HIS A O 1
ATOM 1586 N N . VAL A 1 196 ? 5.289 4.740 7.129 1.00 98.62 196 VAL A N 1
ATOM 1587 C CA . VAL A 1 196 ? 4.069 4.234 7.765 1.00 98.62 196 VAL A CA 1
ATOM 1588 C C . VAL A 1 196 ? 4.400 3.432 9.024 1.00 98.62 196 VAL A C 1
ATOM 1590 O O . VAL A 1 196 ? 3.717 3.601 10.037 1.00 98.62 196 VAL A O 1
ATOM 1593 N N . GLU A 1 197 ? 5.445 2.602 9.005 1.00 98.12 197 GLU A N 1
ATOM 1594 C CA . GLU A 1 197 ? 5.894 1.860 10.188 1.00 98.12 197 GLU A CA 1
ATOM 1595 C C . GLU A 1 197 ? 6.371 2.786 11.309 1.00 98.12 197 GLU A C 1
ATOM 1597 O O . GLU A 1 197 ? 6.007 2.570 12.468 1.00 98.12 197 GLU A O 1
ATOM 1602 N N . ASP A 1 198 ? 7.104 3.853 10.988 1.00 98.00 198 ASP A N 1
ATOM 1603 C CA . ASP A 1 198 ? 7.531 4.851 11.971 1.00 98.00 198 ASP A CA 1
ATOM 1604 C C . ASP A 1 198 ? 6.329 5.542 12.629 1.00 98.00 198 ASP A C 1
ATOM 1606 O O . ASP A 1 198 ? 6.256 5.660 13.860 1.00 98.00 198 ASP A O 1
ATOM 1610 N N . ALA A 1 199 ? 5.339 5.949 11.829 1.00 97.38 199 ALA A N 1
ATOM 1611 C CA . ALA A 1 199 ? 4.102 6.540 12.331 1.00 97.38 199 ALA A CA 1
ATOM 1612 C C . ALA A 1 199 ? 3.289 5.546 13.184 1.00 97.38 199 ALA A C 1
ATOM 1614 O O . ALA A 1 199 ? 2.773 5.908 14.248 1.00 97.38 199 ALA A O 1
ATOM 1615 N N . PHE A 1 200 ? 3.212 4.281 12.763 1.00 95.56 200 PHE A N 1
ATOM 1616 C CA . PHE A 1 200 ? 2.542 3.206 13.497 1.00 95.56 200 PHE A CA 1
ATOM 1617 C C . PHE A 1 200 ? 3.227 2.920 14.842 1.00 95.56 200 PHE A C 1
ATOM 1619 O O . PHE A 1 200 ? 2.570 2.871 15.886 1.00 95.56 200 PHE A O 1
ATOM 1626 N N . ALA A 1 201 ? 4.556 2.820 14.859 1.00 94.81 201 ALA A N 1
ATOM 1627 C CA . ALA A 1 201 ? 5.337 2.625 16.075 1.00 94.81 201 ALA A CA 1
ATOM 1628 C C . ALA A 1 201 ? 5.234 3.824 17.031 1.00 94.81 201 ALA A C 1
ATOM 1630 O O . ALA A 1 201 ? 5.147 3.639 18.249 1.00 94.81 201 ALA A O 1
ATOM 1631 N N . ALA A 1 202 ? 5.217 5.054 16.507 1.00 93.31 202 ALA A N 1
ATOM 1632 C CA . ALA A 1 202 ? 5.030 6.264 17.305 1.00 93.31 202 ALA A CA 1
ATOM 1633 C C . ALA A 1 202 ? 3.641 6.317 17.960 1.00 93.31 202 ALA A C 1
ATOM 1635 O O . ALA A 1 202 ? 3.525 6.725 19.119 1.00 93.31 202 ALA A O 1
ATOM 1636 N N . ARG A 1 203 ? 2.597 5.864 17.254 1.00 89.62 203 ARG A N 1
ATOM 1637 C CA . ARG A 1 203 ? 1.237 5.755 17.798 1.00 89.62 203 ARG A CA 1
ATOM 1638 C C . ARG A 1 203 ? 1.161 4.737 18.936 1.00 89.62 203 ARG A C 1
ATOM 1640 O O . ARG A 1 203 ? 0.655 5.083 19.997 1.00 89.62 203 ARG A O 1
ATOM 1647 N N . ASN A 1 204 ? 1.721 3.540 18.758 1.00 81.06 204 ASN A N 1
ATOM 1648 C CA . ASN A 1 204 ? 1.678 2.476 19.774 1.00 81.06 204 ASN A CA 1
ATOM 1649 C C . ASN A 1 204 ? 2.412 2.833 21.080 1.00 81.06 204 ASN A C 1
ATOM 1651 O O . ASN A 1 204 ? 2.177 2.213 22.113 1.00 81.06 204 ASN A O 1
ATOM 1655 N N . LYS A 1 205 ? 3.301 3.833 21.052 1.00 78.94 205 LYS A N 1
ATOM 1656 C CA . LYS A 1 205 ? 3.991 4.355 22.243 1.00 78.94 205 LYS A CA 1
ATOM 1657 C C . LYS A 1 205 ? 3.175 5.396 23.020 1.00 78.94 205 LYS A C 1
ATOM 1659 O O . LYS A 1 205 ? 3.573 5.753 24.127 1.00 78.94 205 LYS A O 1
ATOM 1664 N N . ARG A 1 206 ? 2.073 5.922 22.468 1.00 61.56 206 ARG A N 1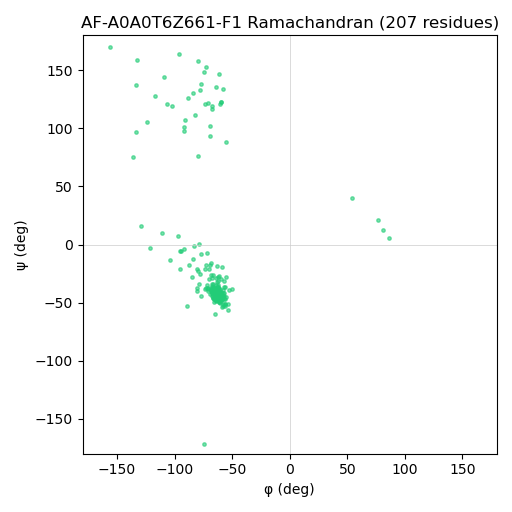
ATOM 1665 C CA . ARG A 1 206 ? 1.212 6.885 23.171 1.00 61.56 206 ARG A CA 1
ATOM 1666 C C . ARG A 1 206 ? 0.218 6.132 24.066 1.00 61.56 206 ARG A C 1
ATOM 1668 O O . ARG A 1 206 ? -0.438 5.217 23.575 1.00 61.56 206 ARG A O 1
ATOM 1675 N N . PRO A 1 207 ? 0.081 6.494 25.357 1.00 46.09 207 PRO A N 1
ATOM 1676 C CA . PRO A 1 207 ? -0.968 5.926 26.196 1.00 46.09 207 PRO A CA 1
ATOM 1677 C C . PRO A 1 207 ? -2.347 6.281 25.614 1.00 46.09 207 PRO A C 1
ATOM 1679 O O . PRO A 1 207 ? -2.483 7.363 25.030 1.00 46.09 207 PRO A O 1
ATOM 1682 N N . PRO A 1 208 ? -3.360 5.405 25.754 1.00 49.69 208 PRO A N 1
ATOM 1683 C CA . PRO A 1 208 ? -4.715 5.725 25.326 1.00 49.69 208 PRO A CA 1
ATOM 1684 C C . PRO A 1 208 ? -5.190 6.963 26.097 1.00 49.69 208 PRO A C 1
ATOM 1686 O O . PRO A 1 208 ? -5.134 6.989 27.327 1.00 49.69 208 PRO A O 1
ATOM 1689 N N . THR A 1 209 ? -5.567 8.005 25.356 1.00 45.34 209 THR A N 1
ATOM 1690 C CA . THR A 1 209 ? -6.181 9.233 25.884 1.00 45.34 209 THR A CA 1
ATOM 1691 C C . THR A 1 209 ? -7.630 9.005 26.255 1.00 45.34 209 THR A C 1
ATOM 1693 O O . THR A 1 209 ? -8.323 8.376 25.421 1.00 45.34 209 THR A O 1
#

Solvent-accessible surface area (backbone atoms only — not comparable to full-atom values): 11858 Å² total; per-residue (Å²): 135,84,77,79,78,68,59,59,67,58,56,50,52,52,50,52,49,49,44,69,78,62,58,59,88,48,38,68,56,46,33,53,52,48,50,50,50,47,52,49,53,54,59,65,36,66,85,61,78,53,89,63,49,50,51,53,48,51,51,47,54,50,51,37,50,30,50,27,58,47,49,45,53,50,48,46,39,73,76,30,69,67,28,34,51,36,24,60,74,64,35,74,92,50,70,88,66,83,83,54,72,68,53,40,73,78,33,81,54,49,66,59,55,51,51,49,52,57,58,72,72,53,67,54,83,43,53,73,61,47,30,54,50,35,36,26,36,76,67,41,64,44,59,76,45,72,64,49,44,53,53,54,61,65,43,48,63,55,48,48,18,37,74,78,47,79,26,17,50,97,87,65,50,73,66,85,64,48,73,67,54,46,53,53,50,52,52,41,52,50,46,25,51,54,42,39,50,52,53,52,55,58,53,73,70,51,77,90,127

Secondary structure (DSSP, 8-state):
-------HHHHHHHHHHHHHHHS-S-HHHHHHHHHHHHHHHHHHHTSS--TTHHHHHHHHHHHHHHHHHHHHHHHHHHH-HHHHHHHHHH-GGGTT----HHHHHH-TTHHHHHHHHHHHTS-TT-HHHHHHHHHHHTSS-S-SSHHHHHHHHHHHHHHHHHHHSTTB-TTSPBP---HHHHHHHHHHHHHHHHHHHHHHHHHHTSPP-

Mean predicted aligned error: 6.96 Å

Nearest PDB structures (foldseek):
  1r0d-assembly3_D  TM=2.590E-01  e=2.806E+00  Homo sapiens
  2vig-assembly1_D  TM=1.532E-01  e=3.545E+00  Homo sapiens

Foldseek 3Di:
DDDPPPPVVVVVVVVVVCCVVPVDLQLLSQLVVLLVVLVVVVVVCVVPPDQLSLLVSLLSLVVSLLSSLLSVLLVQVLVDVVLLVQLCVQDPVCPPPDDDPVNCVVPVCVSSVVVNVVSVPDDSLPQVVSQSSCCSRLVDGLAPDDVLVVLSVVCSQQSCCVPPVVQAHPVRHHDRRDPVNSVSSSVSSNNSSVVSVVSVVVVVPDDDD

Radius of gyration: 20.8 Å; Cα contacts (8 Å, |Δi|>4): 166; chains: 1; bounding box: 56×61×55 Å